Protein AF-A0A838NZH1-F1 (afdb_monomer)

pLDDT: mean 71.5, std 17.73, range [40.22, 96.69]

Mean predicted aligned error: 19.17 Å

Nearest PDB structures (foldseek):
  6xn7-assembly1_F  TM=3.071E-01  e=6.655E+00  Lactococcus lactis subsp. lactis
  6o7e-assembly1_C  TM=2.603E-01  e=5.677E+00  Thermococcus onnurineus NA1

Foldseek 3Di:
DDDPPPDPDPCPPPVNVVVVVVVVVVVVVVVVVVVVVVCPPVVVPPDDDDDDDDDDDDDDDDDDDDDDDDDDDDDDDDDDDDDDPPPPPVFDDFFFKFKWFWQAKDKLQPDDFFDKGKIWTQDWTQAPPRDIRDTGWIWIKTFHDQDPPEDTFIDTQWTHDPNDTFGADAKGKDWDWDWDFDQHPVGTHTYIMRHGRTIIMIGRRGGGDPDPD

Secondary structure (DSSP, 8-state):
---------GGGSHHHHHHHHHHHHHHHHHHHHHHHHTTTTGGGS---PPPPPPP-PPPP---------------------------------TT-EEEEEESS-EETTT--TT-EEEEEE-S-EE-SSS-EE-TT-EEEEEEEEEETTTEEEEEEEEEEETTEEEE--SEEEEE--EEEEEEETTEEEEEEEEPTT-EEEEEESS-------

Solvent-accessible surface area (backbone atoms only — not comparable to full-atom values): 13341 Å² total; per-residue (Å²): 138,86,80,84,79,75,73,83,62,77,69,73,42,76,73,48,50,56,56,55,49,53,55,51,55,53,51,55,52,51,49,56,59,51,51,66,72,69,52,73,74,64,81,80,71,85,84,75,89,81,80,81,88,80,89,80,81,89,82,81,87,82,78,86,81,86,84,89,80,92,82,91,83,88,84,90,81,84,87,84,92,78,83,76,78,81,76,76,69,88,76,80,56,58,67,50,69,43,44,28,24,28,69,48,69,47,34,52,67,81,55,54,70,66,46,72,48,52,25,27,26,69,51,65,36,83,49,81,89,86,41,67,47,52,58,68,33,39,30,39,32,27,31,65,39,78,47,82,87,53,42,68,38,43,29,50,50,30,38,38,54,97,92,41,79,35,65,40,62,56,41,52,40,48,64,50,69,46,80,42,82,37,72,39,100,89,44,88,35,65,28,24,27,30,46,57,63,28,50,29,44,30,36,27,68,37,60,74,64,83,69,89,125

Sequence (213 aa):
MANDQSSPRWWQTAPGLLTAGAAFVAAVSGLIGGLNQIGAFDRLKDDTPMPPPAASAPVQKVETGRLSAKDTAAPEITTPVAAAPKSSVTRRSSGTVIELASGARVCSTMSQPGDRFNATVVVPVAGSNNLQLPVGSAAVLAVTRLEAPTFIGVRVDSIVYGGRSFPVAGANARPQREFVAGASQSGVGVGACIPAGGRITVTLTAPVSIGRS

Structure (mmCIF, N/CA/C/O backbone):
data_AF-A0A838NZH1-F1
#
_entry.id   AF-A0A838NZH1-F1
#
loop_
_atom_site.group_PDB
_atom_site.id
_atom_site.type_symbol
_atom_site.label_atom_id
_atom_site.label_alt_id
_atom_site.label_comp_id
_atom_site.label_asym_id
_atom_site.label_entity_id
_atom_site.label_seq_id
_atom_site.pdbx_PDB_ins_code
_atom_site.Cartn_x
_atom_site.Cartn_y
_atom_site.Cartn_z
_atom_site.occupancy
_atom_site.B_iso_or_equiv
_atom_site.auth_seq_id
_atom_site.auth_comp_id
_atom_site.auth_asym_id
_atom_site.auth_atom_id
_atom_site.pdbx_PDB_model_num
ATOM 1 N N . MET A 1 1 ? 50.887 49.921 -29.195 1.00 42.25 1 MET A N 1
ATOM 2 C CA . MET A 1 1 ? 49.562 49.487 -28.709 1.00 42.25 1 MET A CA 1
ATOM 3 C C . MET A 1 1 ? 49.222 48.205 -29.453 1.00 42.25 1 MET A C 1
ATOM 5 O O . MET A 1 1 ? 48.874 48.277 -30.622 1.00 42.25 1 MET A O 1
ATOM 9 N N . ALA A 1 2 ? 49.481 47.050 -28.838 1.00 44.47 2 ALA A N 1
ATOM 10 C CA . ALA A 1 2 ? 49.197 45.741 -29.419 1.00 44.47 2 ALA A CA 1
ATOM 11 C C . ALA A 1 2 ? 47.809 45.296 -28.945 1.00 44.47 2 ALA A C 1
ATOM 13 O O . ALA A 1 2 ? 47.580 45.201 -27.743 1.00 44.47 2 ALA A O 1
ATOM 14 N N . ASN A 1 3 ? 46.888 45.092 -29.886 1.00 50.59 3 ASN A N 1
ATOM 15 C CA . ASN A 1 3 ? 45.599 44.460 -29.630 1.00 50.59 3 ASN A CA 1
ATOM 16 C C . ASN A 1 3 ? 45.745 42.969 -29.940 1.00 50.59 3 ASN A C 1
ATOM 18 O O . ASN A 1 3 ? 45.736 42.573 -31.104 1.00 50.59 3 ASN A O 1
ATOM 22 N N . ASP A 1 4 ? 45.872 42.158 -28.893 1.00 53.31 4 ASP A N 1
ATOM 23 C CA . ASP A 1 4 ? 45.672 40.713 -28.959 1.00 53.31 4 ASP A CA 1
ATOM 24 C C . ASP A 1 4 ? 44.190 40.426 -29.243 1.00 53.31 4 ASP A C 1
ATOM 26 O O . ASP A 1 4 ? 43.339 40.432 -28.351 1.00 53.31 4 ASP A O 1
ATOM 30 N N . GLN A 1 5 ? 43.858 40.174 -30.511 1.00 53.41 5 GLN A N 1
ATOM 31 C CA . GLN A 1 5 ? 42.592 39.543 -30.880 1.00 53.41 5 GLN A CA 1
ATOM 32 C C . GLN A 1 5 ? 42.652 38.054 -30.515 1.00 53.41 5 GLN A C 1
ATOM 34 O O . GLN A 1 5 ? 43.013 37.197 -31.320 1.00 53.41 5 GLN A O 1
ATOM 39 N N . SER A 1 6 ? 42.264 37.743 -29.278 1.00 58.59 6 SER A N 1
ATOM 40 C CA . SER A 1 6 ? 41.899 36.390 -28.851 1.00 58.59 6 SER A CA 1
ATOM 41 C C . SER A 1 6 ? 40.823 35.835 -29.793 1.00 58.59 6 SER A C 1
ATOM 43 O O . SER A 1 6 ? 39.664 36.249 -29.732 1.00 58.59 6 SER A O 1
ATOM 45 N N . SER A 1 7 ? 41.198 34.889 -30.657 1.00 57.66 7 SER A N 1
ATOM 46 C CA . SER A 1 7 ? 40.266 34.201 -31.555 1.00 57.66 7 SER A CA 1
ATOM 47 C C . SER A 1 7 ? 39.157 33.524 -30.735 1.00 57.66 7 SER A C 1
ATOM 49 O O . SER A 1 7 ? 39.477 32.763 -29.814 1.00 57.66 7 SER A O 1
ATOM 51 N N . PRO A 1 8 ? 37.866 33.776 -31.026 1.00 57.75 8 PRO A N 1
ATOM 52 C CA . PRO A 1 8 ? 36.765 33.179 -30.283 1.00 57.75 8 PRO A CA 1
ATOM 53 C C . PRO A 1 8 ? 36.850 31.657 -30.402 1.00 57.75 8 PRO A C 1
ATOM 55 O O . PRO A 1 8 ? 36.748 31.080 -31.487 1.00 57.75 8 PRO A O 1
ATOM 58 N N . ARG A 1 9 ? 37.101 31.000 -29.266 1.00 69.00 9 ARG A N 1
ATOM 59 C CA . ARG A 1 9 ? 37.196 29.545 -29.174 1.00 69.00 9 ARG A CA 1
ATOM 60 C C . ARG A 1 9 ? 35.841 28.969 -29.572 1.00 69.00 9 ARG A C 1
ATOM 62 O O . ARG A 1 9 ? 34.860 29.163 -28.865 1.00 69.00 9 ARG A O 1
ATOM 69 N N . TRP A 1 10 ? 35.792 28.254 -30.692 1.00 60.81 10 TRP A N 1
ATOM 70 C CA . TRP A 1 10 ? 34.579 27.667 -31.278 1.00 60.81 10 TRP A CA 1
ATOM 71 C C . TRP A 1 10 ? 33.742 26.815 -30.300 1.00 60.81 10 TRP A C 1
ATOM 73 O O . TRP A 1 10 ? 32.531 26.672 -30.469 1.00 60.81 10 TRP A O 1
ATOM 83 N N . TRP A 1 11 ? 34.368 26.339 -29.222 1.00 58.91 11 TRP A N 1
ATOM 84 C CA . TRP A 1 11 ? 33.755 25.665 -28.075 1.00 58.91 11 TRP A CA 1
ATOM 85 C C . TRP A 1 11 ? 32.810 26.539 -27.218 1.00 58.91 11 TRP A C 1
ATOM 87 O O . TRP A 1 11 ? 32.118 26.004 -26.359 1.00 58.91 11 TRP A O 1
ATOM 97 N N . GLN A 1 12 ? 32.768 27.864 -27.411 1.00 58.50 12 GLN A N 1
ATOM 98 C CA . GLN A 1 12 ? 31.901 28.794 -26.660 1.00 58.50 12 GLN A CA 1
ATOM 99 C C . GLN A 1 12 ? 30.529 29.038 -27.306 1.00 58.50 12 GLN A C 1
ATOM 101 O O . GLN A 1 12 ? 29.733 29.822 -26.793 1.00 58.50 12 GLN A O 1
ATOM 106 N N . THR A 1 13 ? 30.215 28.372 -28.416 1.00 61.88 13 THR A N 1
ATOM 107 C CA . THR A 1 13 ? 28.862 28.425 -28.977 1.00 61.88 13 THR A CA 1
ATOM 108 C C . THR A 1 13 ? 27.937 27.497 -28.180 1.00 61.88 13 THR A C 1
ATOM 110 O O . THR A 1 13 ? 28.261 26.337 -27.930 1.00 61.88 13 THR A O 1
ATOM 113 N N . ALA A 1 14 ? 26.776 28.013 -27.757 1.00 55.16 14 ALA A N 1
ATOM 114 C CA . ALA A 1 14 ? 25.809 27.324 -26.890 1.00 55.16 14 ALA A CA 1
ATOM 115 C C . ALA A 1 14 ? 25.452 25.864 -27.285 1.00 55.16 14 ALA A C 1
ATOM 117 O O . ALA A 1 14 ? 25.263 25.048 -26.381 1.00 55.16 14 ALA A O 1
ATOM 118 N N . PRO A 1 15 ? 25.418 25.468 -28.576 1.00 57.91 15 PRO A N 1
ATOM 119 C CA . PRO A 1 15 ? 25.194 24.069 -28.959 1.00 57.91 15 PRO A CA 1
ATOM 120 C C . PRO A 1 15 ? 26.356 23.122 -28.599 1.00 57.91 15 PRO A C 1
ATOM 122 O O . PRO A 1 15 ? 26.138 21.942 -28.315 1.00 57.91 15 PRO A O 1
ATOM 125 N N . GLY A 1 16 ? 27.596 23.626 -28.587 1.00 54.03 16 GLY A N 1
ATOM 126 C CA . GLY A 1 16 ? 28.799 22.835 -28.305 1.00 54.03 16 GLY A CA 1
ATOM 127 C C . GLY A 1 16 ? 28.898 22.401 -26.841 1.00 54.03 16 GLY A C 1
ATOM 128 O O . GLY A 1 16 ? 29.217 21.246 -26.558 1.00 54.03 16 GLY A O 1
ATOM 129 N N . LEU A 1 17 ? 28.533 23.292 -25.911 1.00 57.34 17 LEU A N 1
ATOM 130 C CA . LEU A 1 17 ? 28.504 23.005 -24.470 1.00 57.34 17 LEU A CA 1
ATOM 131 C C . LEU A 1 17 ? 27.467 21.932 -24.102 1.00 57.34 17 LEU A C 1
ATOM 133 O O . LEU A 1 17 ? 27.733 21.098 -23.237 1.00 57.34 17 LEU A O 1
ATOM 137 N N . LEU A 1 18 ? 26.319 21.902 -24.785 1.00 64.00 18 LEU A N 1
ATOM 138 C CA . LEU A 1 18 ? 25.275 20.902 -24.531 1.00 64.00 18 LEU A CA 1
ATOM 139 C C . LEU A 1 18 ? 25.697 19.493 -24.963 1.00 64.00 18 LEU A C 1
ATOM 141 O O . LEU A 1 18 ? 25.481 18.528 -24.230 1.00 64.00 18 LEU A O 1
ATOM 145 N N . THR A 1 19 ? 26.352 19.372 -26.119 1.00 69.19 19 THR A N 1
ATOM 146 C CA . THR A 1 19 ? 26.795 18.066 -26.634 1.00 69.19 19 THR A CA 1
ATOM 147 C C . THR A 1 19 ? 27.970 17.514 -25.821 1.00 69.19 19 THR A C 1
ATOM 149 O O . THR A 1 19 ? 27.977 16.336 -25.462 1.00 69.19 19 THR A O 1
ATOM 152 N N . ALA A 1 20 ? 28.931 18.372 -25.453 1.00 61.03 20 ALA A N 1
ATOM 153 C CA . ALA A 1 20 ? 30.050 17.985 -24.593 1.00 61.03 20 ALA A CA 1
ATOM 154 C C . ALA A 1 20 ? 29.584 17.564 -23.184 1.00 61.03 20 ALA A C 1
ATOM 156 O O . ALA A 1 20 ? 30.100 16.594 -22.627 1.00 61.03 20 ALA A O 1
ATOM 157 N N . GLY A 1 21 ? 28.565 18.237 -22.633 1.00 69.69 21 GLY A N 1
ATOM 158 C CA . GLY A 1 21 ? 27.970 17.878 -21.343 1.00 69.69 21 GLY A CA 1
ATOM 159 C C . GLY A 1 21 ? 27.309 16.496 -21.347 1.00 69.69 21 GLY A C 1
ATOM 160 O O . GLY A 1 21 ? 27.536 15.703 -20.434 1.00 69.69 21 GLY A O 1
ATOM 161 N N . ALA A 1 22 ? 26.547 16.166 -22.395 1.00 68.50 22 ALA A N 1
ATOM 162 C CA . ALA A 1 22 ? 25.888 14.863 -22.512 1.00 68.50 22 ALA A CA 1
ATOM 163 C C . ALA A 1 22 ? 26.895 13.701 -22.618 1.00 68.50 22 ALA A C 1
ATOM 165 O O . ALA A 1 22 ? 26.723 12.671 -21.963 1.00 68.50 22 ALA A O 1
ATOM 166 N N . ALA A 1 23 ? 27.979 13.886 -23.381 1.00 71.31 23 ALA A N 1
ATOM 167 C CA . ALA A 1 23 ? 29.046 12.892 -23.500 1.00 71.31 23 ALA A CA 1
ATOM 168 C C . ALA A 1 23 ? 29.765 12.640 -22.161 1.00 71.31 23 ALA A C 1
ATOM 170 O O . ALA A 1 23 ? 30.063 11.493 -21.828 1.00 71.31 23 ALA A O 1
ATOM 171 N N . PHE A 1 24 ? 29.987 13.686 -21.357 1.00 80.56 24 PHE A N 1
ATOM 172 C CA . PHE A 1 24 ? 30.614 13.550 -20.040 1.00 80.56 24 PHE A CA 1
ATOM 173 C C . PHE A 1 24 ? 29.730 12.773 -19.049 1.00 80.56 24 PHE A C 1
ATOM 175 O O . PHE A 1 24 ? 30.211 11.857 -18.383 1.00 80.56 24 PHE A O 1
ATOM 182 N N . VAL A 1 25 ? 28.425 13.067 -18.991 1.00 73.31 25 VAL A N 1
ATOM 183 C CA . VAL A 1 25 ? 27.485 12.362 -18.094 1.00 73.31 25 VAL A CA 1
ATOM 184 C C . VAL A 1 25 ? 27.358 10.879 -18.463 1.00 73.31 25 VAL A C 1
ATOM 186 O O . VAL A 1 25 ? 27.340 10.019 -17.576 1.00 73.31 25 VAL A O 1
ATOM 189 N N . ALA A 1 26 ? 27.326 10.559 -19.760 1.00 74.56 26 ALA A N 1
ATOM 190 C CA . ALA A 1 26 ? 27.308 9.178 -20.235 1.00 74.56 26 ALA A CA 1
ATOM 191 C C . ALA A 1 26 ? 28.598 8.424 -19.862 1.00 74.56 26 ALA A C 1
ATOM 193 O O . ALA A 1 26 ? 28.527 7.288 -19.392 1.00 74.56 26 ALA A O 1
ATOM 194 N N . ALA A 1 27 ? 29.764 9.067 -19.993 1.00 79.06 27 ALA A N 1
ATOM 195 C CA . ALA A 1 27 ? 31.049 8.473 -19.628 1.00 79.06 27 ALA A CA 1
ATOM 196 C C . ALA A 1 27 ? 31.159 8.181 -18.119 1.00 79.06 27 ALA A C 1
ATOM 198 O O . ALA A 1 27 ? 31.574 7.087 -17.738 1.00 79.06 27 ALA A O 1
ATOM 199 N N . VAL A 1 28 ? 30.726 9.109 -17.254 1.00 80.44 28 VAL A N 1
ATOM 200 C CA . VAL A 1 28 ? 30.727 8.903 -15.791 1.00 80.44 28 VAL A CA 1
ATOM 201 C C . VAL A 1 28 ? 29.761 7.784 -15.390 1.00 80.44 28 VAL A C 1
ATOM 203 O O . VAL A 1 28 ? 30.099 6.940 -14.560 1.00 80.44 28 VAL A O 1
ATOM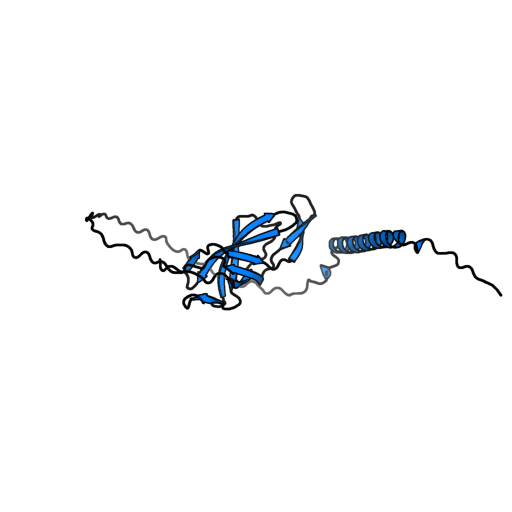 206 N N . SER A 1 29 ? 28.587 7.719 -16.022 1.00 80.38 29 SER A N 1
ATOM 207 C CA . SER A 1 29 ? 27.602 6.663 -15.751 1.00 80.38 29 SER A CA 1
ATOM 208 C C . SER A 1 29 ? 28.104 5.281 -16.190 1.00 80.38 29 SER A C 1
ATOM 210 O O . SER A 1 29 ? 27.949 4.305 -15.454 1.00 80.38 29 SER A O 1
ATOM 212 N N . GLY A 1 30 ? 28.765 5.199 -17.351 1.00 77.00 30 GLY A N 1
ATOM 213 C CA . GLY A 1 30 ? 29.401 3.971 -17.835 1.00 77.00 30 GLY A CA 1
ATOM 214 C C . GLY A 1 30 ? 30.539 3.491 -16.928 1.00 77.00 30 GLY A C 1
ATOM 215 O O . GLY A 1 30 ? 30.642 2.296 -16.658 1.00 77.00 30 GLY A O 1
ATOM 216 N N . LEU A 1 31 ? 31.342 4.414 -16.389 1.00 81.31 31 LEU A N 1
ATOM 217 C CA . LEU A 1 31 ? 32.426 4.095 -15.456 1.00 81.31 31 LEU A CA 1
ATOM 218 C C . LEU A 1 31 ? 31.897 3.497 -14.140 1.00 81.31 31 LEU A C 1
ATOM 220 O O . LEU A 1 31 ? 32.419 2.482 -13.679 1.00 81.31 31 LEU A O 1
ATOM 224 N N . ILE A 1 32 ? 30.841 4.080 -13.557 1.00 74.62 32 ILE A N 1
ATOM 225 C CA . ILE A 1 32 ? 30.215 3.570 -12.322 1.00 74.62 32 ILE A CA 1
ATOM 226 C C . ILE A 1 32 ? 29.615 2.174 -12.555 1.00 74.62 32 ILE A C 1
ATOM 228 O O . ILE A 1 32 ? 29.803 1.276 -11.734 1.00 74.62 32 ILE A O 1
ATOM 232 N N . GLY A 1 33 ? 28.944 1.966 -13.694 1.00 70.94 33 GLY A N 1
ATOM 233 C CA . GLY A 1 33 ? 28.422 0.651 -14.079 1.00 70.94 33 GLY A CA 1
ATOM 234 C C . GLY A 1 33 ? 29.524 -0.399 -14.267 1.00 70.94 33 GLY A C 1
ATOM 235 O O . GLY A 1 33 ? 29.373 -1.532 -13.809 1.00 70.94 33 GLY A O 1
ATOM 236 N N . GLY A 1 34 ? 30.652 -0.015 -14.876 1.00 70.25 34 GLY A N 1
ATOM 237 C CA . GLY A 1 34 ? 31.814 -0.887 -15.066 1.00 70.25 34 GLY A CA 1
ATOM 238 C C . GLY A 1 34 ? 32.502 -1.277 -13.754 1.00 70.25 34 GLY A C 1
ATOM 239 O O . GLY A 1 34 ? 32.795 -2.450 -13.541 1.00 70.25 34 GLY A O 1
ATOM 240 N N . LEU A 1 35 ? 32.694 -0.328 -12.831 1.00 69.75 35 LEU A N 1
ATOM 241 C CA . LEU A 1 35 ? 33.315 -0.579 -11.520 1.00 69.75 35 LEU A CA 1
ATOM 242 C C . LEU A 1 35 ? 32.519 -1.565 -10.650 1.00 69.75 35 LEU A C 1
ATOM 244 O O . LEU A 1 35 ? 33.119 -2.316 -9.882 1.00 69.75 35 LEU A O 1
ATOM 248 N N . ASN A 1 36 ? 31.193 -1.617 -10.799 1.00 66.19 36 ASN A N 1
ATOM 249 C CA . ASN A 1 36 ? 30.353 -2.570 -10.074 1.00 66.19 36 ASN A CA 1
ATOM 250 C C . ASN A 1 36 ? 30.525 -4.023 -10.569 1.00 66.19 36 ASN A C 1
ATOM 252 O O . ASN A 1 36 ? 30.376 -4.955 -9.788 1.00 66.19 36 ASN A O 1
ATOM 256 N N . GLN A 1 37 ? 30.877 -4.238 -11.844 1.00 60.47 37 GLN A N 1
ATOM 257 C CA . GLN A 1 37 ? 31.113 -5.589 -12.385 1.00 60.47 37 GLN A CA 1
ATOM 258 C C . GLN A 1 37 ? 32.512 -6.137 -12.079 1.00 60.47 37 GLN A C 1
ATOM 260 O O . GLN A 1 37 ? 32.704 -7.349 -12.071 1.00 60.47 37 GLN A O 1
ATOM 265 N N . ILE A 1 38 ? 33.489 -5.269 -11.798 1.00 66.00 38 ILE A N 1
ATOM 266 C CA . ILE A 1 38 ? 34.881 -5.669 -11.522 1.00 66.00 38 ILE A CA 1
ATOM 267 C C . ILE A 1 38 ? 35.039 -6.219 -10.081 1.00 66.00 38 ILE A C 1
ATOM 269 O O . ILE A 1 38 ? 36.125 -6.632 -9.686 1.00 66.00 38 ILE A O 1
ATOM 273 N N . GLY A 1 39 ? 33.967 -6.269 -9.274 1.00 55.56 39 GLY A N 1
ATOM 274 C CA . GLY A 1 39 ? 33.996 -6.859 -7.925 1.00 55.56 39 GLY A CA 1
ATOM 275 C C . GLY A 1 39 ? 34.879 -6.095 -6.929 1.00 55.56 39 GLY A C 1
ATOM 276 O O . GLY A 1 39 ? 35.222 -6.610 -5.867 1.00 55.56 39 GLY A O 1
ATOM 277 N N . ALA A 1 40 ? 35.254 -4.851 -7.250 1.00 61.66 40 ALA A N 1
ATOM 278 C CA . ALA A 1 40 ? 36.153 -4.035 -6.433 1.00 61.66 40 ALA A CA 1
ATOM 279 C C . ALA A 1 40 ? 35.546 -3.626 -5.073 1.00 61.66 40 ALA A C 1
ATOM 281 O O . ALA A 1 40 ? 36.288 -3.249 -4.169 1.00 61.66 40 ALA A O 1
ATOM 282 N N . PHE A 1 41 ? 34.222 -3.730 -4.907 1.00 59.59 41 PHE A N 1
ATOM 283 C CA . PHE A 1 41 ? 33.516 -3.363 -3.674 1.00 59.59 41 PHE A CA 1
ATOM 284 C C . PHE A 1 41 ? 33.186 -4.546 -2.746 1.00 59.59 41 PHE A C 1
ATOM 286 O O . PHE A 1 41 ? 32.847 -4.306 -1.588 1.00 59.59 41 PHE A O 1
ATOM 293 N N . ASP A 1 42 ? 33.337 -5.801 -3.190 1.00 53.53 42 ASP A N 1
ATOM 294 C CA . ASP A 1 42 ? 33.096 -6.979 -2.334 1.00 53.53 42 ASP A CA 1
ATOM 295 C C . ASP A 1 42 ? 34.267 -7.276 -1.382 1.00 53.53 42 ASP A C 1
ATOM 297 O O . ASP A 1 42 ? 34.084 -7.889 -0.335 1.00 53.53 42 ASP A O 1
ATOM 301 N N . ARG A 1 43 ? 35.475 -6.764 -1.658 1.00 53.84 43 ARG A N 1
ATOM 302 C CA . ARG A 1 43 ? 36.665 -7.019 -0.819 1.00 53.84 43 ARG A CA 1
ATOM 303 C C . ARG A 1 43 ? 36.722 -6.268 0.516 1.00 53.84 43 ARG A C 1
ATOM 305 O O . ARG A 1 43 ? 37.708 -6.399 1.230 1.00 53.84 43 ARG A O 1
ATOM 312 N N . LEU A 1 44 ? 35.702 -5.488 0.864 1.00 57.78 44 LEU A N 1
ATOM 313 C CA . LEU A 1 44 ? 35.661 -4.716 2.114 1.00 57.78 44 LEU A CA 1
ATOM 314 C C . LEU A 1 44 ? 34.635 -5.246 3.127 1.00 57.78 44 LEU A C 1
ATOM 316 O O . LEU A 1 44 ? 34.423 -4.599 4.151 1.00 57.78 44 LEU A O 1
ATOM 320 N N . LYS A 1 45 ? 33.973 -6.380 2.850 1.00 56.97 45 LYS A N 1
ATOM 321 C CA . LYS A 1 45 ? 32.828 -6.843 3.651 1.00 56.97 45 LYS A CA 1
ATOM 322 C C . LYS A 1 45 ? 32.983 -8.193 4.347 1.00 56.97 45 LYS A C 1
ATOM 324 O O . LYS A 1 45 ? 32.070 -8.571 5.075 1.00 56.97 45 LYS A O 1
ATOM 329 N N . ASP A 1 46 ? 34.127 -8.855 4.208 1.00 57.78 46 ASP A N 1
ATOM 330 C CA . ASP A 1 46 ? 34.408 -10.113 4.902 1.00 57.78 46 ASP A CA 1
ATOM 331 C C . ASP A 1 46 ? 35.397 -9.904 6.049 1.00 57.78 46 ASP A C 1
ATOM 333 O O . ASP A 1 46 ? 36.602 -10.022 5.879 1.00 57.78 46 ASP A O 1
ATOM 337 N N . ASP A 1 47 ? 34.848 -9.585 7.220 1.00 55.50 47 ASP A N 1
ATOM 338 C CA . ASP A 1 47 ? 35.385 -10.001 8.519 1.00 55.50 47 ASP A CA 1
ATOM 339 C C . ASP A 1 47 ? 34.253 -9.878 9.548 1.00 55.50 47 ASP A C 1
ATOM 341 O O . ASP A 1 47 ? 34.075 -8.874 10.240 1.00 55.50 47 ASP A O 1
ATOM 345 N N . THR A 1 48 ? 33.401 -10.900 9.630 1.00 60.72 48 THR A N 1
ATOM 346 C CA . THR A 1 48 ? 32.556 -11.100 10.813 1.00 60.72 48 THR A CA 1
ATOM 347 C C . THR A 1 48 ? 32.621 -12.573 11.219 1.00 60.72 48 THR A C 1
ATOM 349 O O . THR A 1 48 ? 32.232 -13.432 10.427 1.00 60.72 48 THR A O 1
ATOM 352 N N . PRO A 1 49 ? 33.127 -12.899 12.425 1.00 59.03 49 PRO A N 1
ATOM 353 C CA . PRO A 1 49 ? 33.251 -14.275 12.893 1.00 59.03 49 PRO A CA 1
ATOM 354 C C . PRO A 1 49 ? 31.880 -14.938 13.045 1.00 59.03 49 PRO A C 1
ATOM 356 O O . PRO A 1 49 ? 30.981 -14.407 13.696 1.00 59.03 49 PRO A O 1
ATOM 359 N N . MET A 1 50 ? 31.736 -16.125 12.465 1.00 65.81 50 MET A N 1
ATOM 360 C CA . MET A 1 50 ? 30.542 -16.958 12.578 1.00 65.81 50 MET A CA 1
ATOM 361 C C . MET A 1 50 ? 30.484 -17.627 13.969 1.00 65.81 50 MET A C 1
ATOM 363 O O . MET A 1 50 ? 31.472 -18.240 14.378 1.00 65.81 50 MET A O 1
ATOM 367 N N . PRO A 1 51 ? 29.362 -17.552 14.713 1.00 68.38 51 PRO A N 1
ATOM 368 C CA . PRO A 1 51 ? 29.177 -18.331 15.935 1.00 68.38 51 PRO A CA 1
ATOM 369 C C . PRO A 1 51 ? 28.824 -19.806 15.628 1.00 68.38 51 PRO A C 1
ATOM 371 O O . PRO A 1 51 ? 28.232 -20.094 14.584 1.00 68.38 51 PRO A O 1
ATOM 374 N N . PRO A 1 52 ? 29.173 -20.753 16.522 1.00 70.62 52 PRO A N 1
ATOM 375 C CA . PRO A 1 52 ? 28.989 -22.189 16.299 1.00 70.62 52 PRO A CA 1
ATOM 376 C C . PRO A 1 52 ? 27.510 -22.628 16.343 1.00 70.62 52 PRO A C 1
ATOM 378 O O . PRO A 1 52 ? 26.708 -22.029 17.065 1.00 70.62 52 PRO A O 1
ATOM 381 N N . PRO A 1 53 ? 27.134 -23.709 15.628 1.00 60.72 53 PRO A N 1
ATOM 382 C CA . PRO A 1 53 ? 25.777 -24.246 15.651 1.00 60.72 53 PRO A CA 1
ATOM 383 C C . PRO A 1 53 ? 25.477 -24.969 16.973 1.00 60.72 53 PRO A C 1
ATOM 385 O O . PRO A 1 53 ? 26.121 -25.959 17.323 1.00 60.72 53 PRO A O 1
ATOM 388 N N . ALA A 1 54 ? 24.458 -24.495 17.693 1.00 57.94 54 ALA A N 1
ATOM 389 C CA . ALA A 1 54 ? 23.880 -25.193 18.835 1.00 57.94 54 ALA A CA 1
ATOM 390 C C . ALA A 1 54 ? 22.939 -26.311 18.355 1.00 57.94 54 ALA A C 1
ATOM 392 O O . ALA A 1 54 ? 21.992 -26.075 17.603 1.00 57.94 54 ALA A O 1
ATOM 393 N N . ALA A 1 55 ? 23.212 -27.533 18.808 1.00 53.59 55 ALA A N 1
ATOM 394 C CA . ALA A 1 55 ? 22.386 -28.711 18.596 1.00 53.59 55 ALA A CA 1
ATOM 395 C C . ALA A 1 55 ? 20.976 -28.522 19.182 1.00 53.59 55 ALA A C 1
ATOM 397 O O . ALA A 1 55 ? 20.824 -28.072 20.316 1.00 53.59 55 ALA A O 1
ATOM 398 N N . SER A 1 56 ? 19.947 -28.915 18.431 1.00 51.91 56 SER A N 1
ATOM 399 C CA . SER A 1 56 ? 18.583 -29.072 18.943 1.00 51.91 56 SER A CA 1
ATOM 400 C C . SER A 1 56 ? 18.104 -30.505 18.720 1.00 51.91 56 SER A C 1
ATOM 402 O O . SER A 1 56 ? 18.221 -31.063 17.632 1.00 51.91 56 SER A O 1
ATOM 404 N N . ALA A 1 57 ? 17.621 -31.081 19.818 1.00 55.09 57 ALA A N 1
ATOM 405 C CA . ALA A 1 57 ? 17.111 -32.432 20.012 1.00 55.09 57 ALA A CA 1
ATOM 406 C C . ALA A 1 57 ? 15.796 -32.706 19.228 1.00 55.09 57 ALA A C 1
ATOM 408 O O . ALA A 1 57 ? 15.185 -31.767 18.712 1.00 55.09 57 ALA A O 1
ATOM 409 N N . PRO A 1 58 ? 15.336 -33.972 19.123 1.00 54.25 58 PRO A N 1
ATOM 410 C CA . PRO A 1 58 ? 14.236 -34.356 18.238 1.00 54.25 58 PRO A CA 1
ATOM 411 C C . PRO A 1 58 ? 12.856 -34.007 18.819 1.00 54.25 58 PRO A C 1
ATOM 413 O O . PRO A 1 58 ? 12.557 -34.304 19.975 1.00 54.25 58 PRO A O 1
ATOM 416 N N . VAL A 1 59 ? 11.989 -33.420 17.987 1.00 55.38 59 VAL A N 1
ATOM 417 C CA . VAL A 1 59 ? 10.581 -33.139 18.310 1.00 55.38 59 VAL A CA 1
ATOM 418 C C . VAL A 1 59 ? 9.725 -34.373 18.024 1.00 55.38 59 VAL A C 1
ATOM 420 O O . VAL A 1 59 ? 9.777 -34.958 16.942 1.00 55.38 59 VAL A O 1
ATOM 423 N N . GLN A 1 60 ? 8.943 -34.760 19.031 1.00 46.59 60 GLN A N 1
ATOM 424 C CA . GLN A 1 60 ? 8.027 -35.893 19.023 1.00 46.59 60 GLN A CA 1
ATOM 425 C C . GLN A 1 60 ? 6.838 -35.678 18.075 1.00 46.59 60 GLN A C 1
ATOM 427 O O . GLN A 1 60 ? 6.288 -34.587 17.935 1.00 46.59 60 GLN A O 1
ATOM 432 N N . LYS A 1 61 ? 6.440 -36.784 17.449 1.00 47.41 61 LYS A N 1
ATOM 433 C CA . LYS A 1 61 ? 5.307 -36.960 16.542 1.00 47.41 61 LYS A CA 1
ATOM 434 C C . LYS A 1 61 ? 3.997 -36.882 17.335 1.00 47.41 61 LYS A C 1
ATOM 436 O O . LYS A 1 61 ? 3.746 -37.746 18.167 1.00 47.41 61 LYS A O 1
ATOM 441 N N . VAL A 1 62 ? 3.172 -35.866 17.077 1.00 48.12 62 VAL A N 1
ATOM 442 C CA . VAL A 1 62 ? 1.827 -35.763 17.665 1.00 48.12 62 VAL A CA 1
ATOM 443 C C . VAL A 1 62 ? 0.837 -36.554 16.818 1.00 48.12 62 VAL A C 1
ATOM 445 O O . VAL A 1 62 ? 0.747 -36.406 15.598 1.00 48.12 62 VAL A O 1
ATOM 448 N N . GLU A 1 63 ? 0.140 -37.437 17.516 1.00 43.91 63 GLU A N 1
ATOM 449 C CA . GLU A 1 63 ? -0.799 -38.429 17.029 1.00 43.91 63 GLU A CA 1
ATOM 450 C C . GLU A 1 63 ? -2.107 -37.797 16.535 1.00 43.91 63 GLU A C 1
ATOM 452 O O . GLU A 1 63 ? -2.678 -36.896 17.146 1.00 43.91 63 GLU A O 1
ATOM 457 N N . THR A 1 64 ? -2.578 -38.294 15.393 1.00 43.00 64 THR A N 1
ATOM 458 C CA . THR A 1 64 ? -3.843 -37.923 14.758 1.00 43.00 64 THR A CA 1
ATOM 459 C C . THR A 1 64 ? -5.007 -38.569 15.513 1.00 43.00 64 THR A C 1
ATOM 461 O O . THR A 1 64 ? -5.307 -39.745 15.322 1.00 43.00 64 THR A O 1
ATOM 464 N N . GLY A 1 65 ? -5.680 -37.787 16.358 1.00 42.12 65 GLY A N 1
ATOM 465 C CA . GLY A 1 65 ? -6.930 -38.168 17.013 1.00 42.12 65 GLY A CA 1
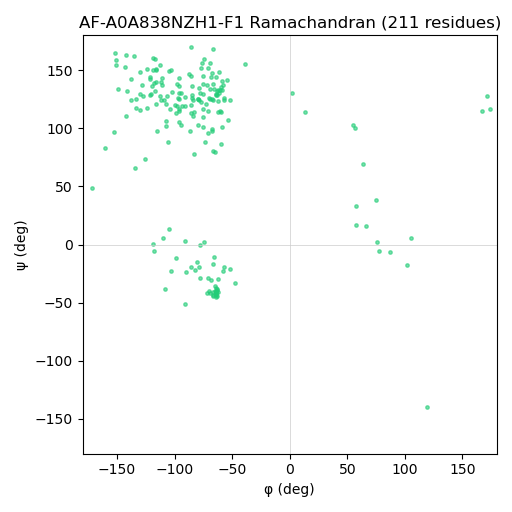ATOM 466 C C . GLY A 1 65 ? -8.132 -38.015 16.080 1.00 42.12 65 GLY A C 1
ATOM 467 O O . GLY A 1 65 ? -8.623 -36.913 15.852 1.00 42.12 65 GLY A O 1
ATOM 468 N N . ARG A 1 66 ? -8.612 -39.146 15.555 1.00 48.31 66 ARG A N 1
ATOM 469 C CA . ARG A 1 66 ? -9.932 -39.332 14.932 1.00 48.31 66 ARG A CA 1
ATOM 470 C C . ARG A 1 66 ? -11.012 -39.248 16.019 1.00 48.31 66 ARG A C 1
ATOM 472 O O . ARG A 1 66 ? -10.986 -40.065 16.933 1.00 48.31 66 ARG A O 1
ATOM 479 N N . LEU A 1 67 ? -12.011 -38.379 15.866 1.00 50.50 67 LEU A N 1
ATOM 480 C CA . LEU A 1 67 ? -13.322 -38.563 16.500 1.00 50.50 67 LEU A CA 1
ATOM 481 C C . LEU A 1 67 ? -14.446 -38.308 15.488 1.00 50.50 67 LEU A C 1
ATOM 483 O O . LEU A 1 67 ? -14.495 -37.286 14.812 1.00 50.50 67 LEU A O 1
ATOM 487 N N . SER A 1 68 ? -15.307 -39.319 15.380 1.00 50.94 68 SER A N 1
ATOM 488 C CA . SER A 1 68 ? -16.582 -39.376 14.662 1.00 50.94 68 SER A CA 1
ATOM 489 C C . SER A 1 68 ? -17.739 -39.084 15.620 1.00 50.94 68 SER A C 1
ATOM 491 O O . SER A 1 68 ? -17.700 -39.580 16.740 1.00 50.94 68 SER A O 1
ATOM 493 N N . ALA A 1 69 ? -18.768 -38.379 15.134 1.00 50.16 69 ALA A N 1
ATOM 494 C CA . ALA A 1 69 ? -20.216 -38.491 15.437 1.00 50.16 69 ALA A CA 1
ATOM 495 C C . ALA A 1 69 ? -20.894 -37.312 14.695 1.00 50.16 69 ALA A C 1
ATOM 497 O O . ALA A 1 69 ? -20.432 -36.186 14.838 1.00 50.16 69 ALA A O 1
ATOM 498 N N . LYS A 1 70 ? -21.789 -37.443 13.703 1.00 44.91 70 LYS A N 1
ATOM 499 C CA . LYS A 1 70 ? -23.129 -38.064 13.607 1.00 44.91 70 LYS A CA 1
ATOM 500 C C . LYS A 1 70 ? -24.133 -37.548 14.650 1.00 44.91 70 LYS A C 1
ATOM 502 O O . LYS A 1 70 ? -24.048 -37.967 15.790 1.00 44.91 70 LYS A O 1
ATOM 507 N N . ASP A 1 71 ? -25.045 -36.669 14.209 1.00 4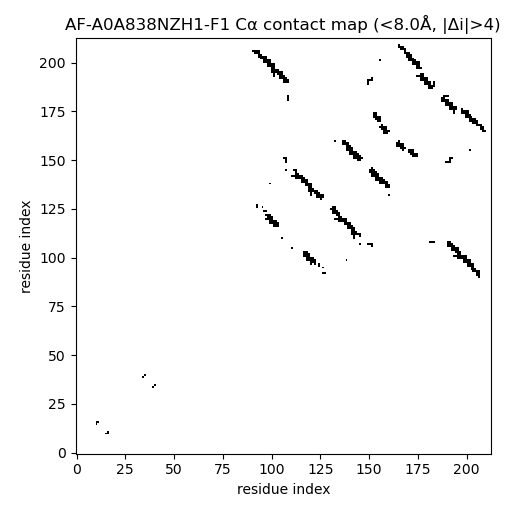0.38 71 ASP A N 1
ATOM 508 C CA . ASP A 1 71 ? -26.512 -36.633 14.454 1.00 40.38 71 ASP A CA 1
ATOM 509 C C . ASP A 1 71 ? -27.064 -35.259 14.004 1.00 40.38 71 ASP A C 1
ATOM 511 O O . ASP A 1 71 ? -26.508 -34.222 14.343 1.00 40.38 71 ASP A O 1
ATOM 515 N N . THR A 1 72 ? -27.929 -35.167 12.987 1.00 48.22 72 THR A N 1
ATOM 516 C CA . THR A 1 72 ? -29.400 -35.352 12.986 1.00 48.22 72 THR A CA 1
ATOM 517 C C . THR A 1 72 ? -30.146 -34.438 13.967 1.00 48.22 72 THR A C 1
ATOM 519 O O . THR A 1 72 ? -30.257 -34.774 15.138 1.00 48.22 72 THR A O 1
ATOM 522 N N . ALA A 1 73 ? -30.730 -33.340 13.464 1.00 43.56 73 ALA A N 1
ATOM 523 C CA . ALA A 1 73 ? -32.162 -33.004 13.594 1.00 43.56 73 ALA A CA 1
ATOM 524 C C . ALA A 1 73 ? -32.459 -31.576 13.091 1.00 43.56 73 ALA A C 1
ATOM 526 O O . ALA A 1 73 ? -31.846 -30.603 13.523 1.00 43.56 73 ALA A O 1
ATOM 527 N N . ALA A 1 74 ? -33.446 -31.472 12.200 1.00 49.44 74 ALA A N 1
ATOM 528 C CA . ALA A 1 74 ? -34.185 -30.247 11.912 1.00 49.44 74 ALA A CA 1
ATOM 529 C C . ALA A 1 74 ? -35.204 -29.970 13.033 1.00 49.44 74 ALA A C 1
ATOM 531 O O . ALA A 1 74 ? -35.676 -30.910 13.679 1.00 49.44 74 ALA A O 1
ATOM 532 N N . PRO A 1 75 ? -35.608 -28.704 13.213 1.00 50.81 75 PRO A N 1
ATOM 533 C CA . PRO A 1 75 ? -37.035 -28.427 13.097 1.00 50.81 75 PRO A CA 1
ATOM 534 C C . PRO A 1 75 ? -37.345 -27.138 12.323 1.00 50.81 75 PRO A C 1
ATOM 536 O O . PRO A 1 75 ? -36.678 -26.112 12.442 1.00 50.81 75 PRO A O 1
ATOM 539 N N . GLU A 1 76 ? -38.418 -27.228 11.549 1.00 50.22 76 GLU A N 1
ATOM 540 C CA . GLU A 1 76 ? -39.157 -26.139 10.922 1.00 50.22 76 GLU A CA 1
ATOM 541 C C . GLU A 1 76 ? -40.162 -25.572 11.938 1.00 50.22 76 GLU A C 1
ATOM 543 O O . GLU A 1 76 ? -40.976 -26.333 12.456 1.00 50.22 76 GLU A O 1
ATOM 548 N N . ILE A 1 77 ? -40.125 -24.259 12.217 1.00 45.53 77 ILE A N 1
ATOM 549 C CA . ILE A 1 77 ? -41.262 -23.507 12.780 1.00 45.53 77 ILE A CA 1
ATOM 550 C C . ILE A 1 77 ? -41.321 -22.097 12.157 1.00 45.53 77 ILE A C 1
ATOM 552 O O . ILE A 1 77 ? -40.471 -21.239 12.379 1.00 45.53 77 ILE A O 1
ATOM 556 N N . THR A 1 78 ? -42.362 -21.931 11.351 1.00 46.53 78 THR A N 1
ATOM 557 C CA . THR A 1 78 ? -43.241 -20.793 11.029 1.00 46.53 78 THR A CA 1
ATOM 558 C C . THR A 1 78 ? -43.003 -19.398 11.670 1.00 46.53 78 THR A C 1
ATOM 560 O O . THR A 1 78 ? -42.961 -19.232 12.884 1.00 46.53 78 THR A O 1
ATOM 563 N N . THR A 1 79 ? -42.987 -18.387 10.786 1.00 43.59 79 THR A N 1
ATOM 564 C CA . THR A 1 79 ? -43.123 -16.899 10.878 1.00 43.59 79 THR A CA 1
ATOM 565 C C . THR A 1 79 ? -44.161 -16.326 11.878 1.00 43.59 79 THR A C 1
ATOM 567 O O . THR A 1 79 ? -45.158 -17.012 12.101 1.00 43.59 79 THR A O 1
ATOM 570 N N . PRO A 1 80 ? -44.038 -15.065 12.409 1.00 47.84 80 PRO A N 1
ATOM 571 C CA . PRO A 1 80 ? -44.268 -13.822 11.626 1.00 47.84 80 PRO A CA 1
ATOM 572 C C . PRO A 1 80 ? -43.501 -12.517 12.010 1.00 47.84 80 PRO A C 1
ATOM 574 O O . PRO A 1 80 ? -43.114 -12.274 13.145 1.00 47.84 80 PRO A O 1
ATOM 577 N N . VAL A 1 81 ? -43.349 -11.663 10.985 1.00 54.75 81 VAL A N 1
ATOM 578 C CA . VAL A 1 81 ? -43.160 -10.191 10.917 1.00 54.75 81 VAL A CA 1
ATOM 579 C C . VAL A 1 81 ? -42.810 -9.417 12.205 1.00 54.75 81 VAL A C 1
ATOM 581 O O . VAL A 1 81 ? -43.668 -9.142 13.037 1.00 54.75 81 VAL A O 1
ATOM 584 N N . ALA A 1 82 ? -41.598 -8.851 12.232 1.00 44.38 82 ALA A N 1
ATOM 585 C CA . ALA A 1 82 ? -41.317 -7.564 12.870 1.00 44.38 82 ALA A CA 1
ATOM 586 C C . ALA A 1 82 ? -40.379 -6.757 11.959 1.00 44.38 82 ALA A C 1
ATOM 588 O O . ALA A 1 82 ? -39.337 -7.242 11.521 1.00 44.38 82 ALA A O 1
ATOM 589 N N . ALA A 1 83 ? -40.808 -5.546 11.608 1.00 44.75 83 ALA A N 1
ATOM 590 C CA . ALA A 1 83 ? -40.147 -4.654 10.670 1.00 44.75 83 ALA A CA 1
ATOM 591 C C . ALA A 1 83 ? -38.667 -4.444 11.022 1.00 44.75 83 ALA A C 1
ATOM 593 O O . ALA A 1 83 ? -38.334 -3.996 12.118 1.00 44.75 83 ALA A O 1
ATOM 594 N N . ALA A 1 84 ? -37.781 -4.724 10.064 1.00 45.25 84 ALA A N 1
ATOM 595 C CA . ALA A 1 84 ? -36.384 -4.341 10.168 1.00 45.25 84 ALA A CA 1
ATOM 596 C C . ALA A 1 84 ? -36.309 -2.817 10.368 1.00 45.25 84 ALA A C 1
ATOM 598 O O . ALA A 1 84 ? -36.826 -2.079 9.516 1.00 45.25 84 ALA A O 1
ATOM 599 N N . PRO A 1 85 ? -35.663 -2.301 11.432 1.00 40.69 85 PRO A N 1
ATOM 600 C CA . PRO A 1 85 ? -35.255 -0.916 11.410 1.00 40.69 85 PRO A CA 1
ATOM 601 C C . PRO A 1 85 ? -34.294 -0.793 10.231 1.00 40.69 85 PRO A C 1
ATOM 603 O O . PRO A 1 85 ? -33.219 -1.397 10.204 1.00 40.69 85 PRO A O 1
ATOM 606 N N . LYS A 1 86 ? -34.702 -0.025 9.219 1.00 43.00 86 LYS A N 1
ATOM 607 C CA . LYS A 1 86 ? -33.771 0.581 8.276 1.00 43.00 86 LYS A CA 1
ATOM 608 C C . LYS A 1 86 ? -32.868 1.459 9.131 1.00 43.00 86 LYS A C 1
ATOM 610 O O . LYS A 1 86 ? -33.171 2.626 9.352 1.00 43.00 86 LYS A O 1
ATOM 615 N N . SER A 1 87 ? -31.803 0.873 9.669 1.00 40.22 87 SER A N 1
ATOM 616 C CA . SER A 1 87 ? -30.723 1.596 10.318 1.00 40.22 87 SER A CA 1
ATOM 617 C C . SER A 1 87 ? -30.033 2.400 9.230 1.00 40.22 87 SER A C 1
ATOM 619 O O . SER A 1 87 ? -29.013 2.004 8.669 1.00 40.22 87 SER A O 1
ATOM 621 N N . SER A 1 88 ? -30.632 3.536 8.894 1.00 45.38 88 SER A N 1
ATOM 622 C CA . SER A 1 88 ? -29.977 4.648 8.240 1.00 45.38 88 SER A CA 1
ATOM 623 C C . SER A 1 88 ? -28.932 5.172 9.217 1.00 45.38 88 SER A C 1
ATOM 625 O O . SER A 1 88 ? -29.153 6.141 9.940 1.00 45.38 88 SER A O 1
ATOM 627 N N . VAL A 1 89 ? -27.792 4.484 9.286 1.00 48.97 89 VAL A N 1
ATOM 628 C CA . VAL A 1 89 ? -26.593 5.045 9.894 1.00 48.97 89 VAL A CA 1
ATOM 629 C C . VAL A 1 89 ? -26.123 6.111 8.921 1.00 48.97 89 VAL A C 1
ATOM 631 O O . VAL A 1 89 ? -25.480 5.810 7.916 1.00 48.97 89 VAL A O 1
ATOM 634 N N . THR A 1 90 ? -26.510 7.356 9.188 1.00 43.41 90 THR A N 1
ATOM 635 C CA . THR A 1 90 ? -26.011 8.532 8.482 1.00 43.41 90 THR A CA 1
ATOM 636 C C . THR A 1 90 ? -24.499 8.571 8.670 1.00 43.41 90 THR A C 1
ATOM 638 O O . THR A 1 90 ? -23.969 8.873 9.736 1.00 43.41 90 THR A O 1
ATOM 641 N N . ARG A 1 91 ? -23.811 8.131 7.620 1.00 52.84 91 ARG A N 1
ATOM 642 C CA . ARG A 1 91 ? -22.412 7.720 7.611 1.00 52.84 91 ARG A CA 1
ATOM 643 C C . ARG A 1 91 ? -21.610 8.780 6.891 1.00 52.84 91 ARG A C 1
ATOM 645 O O . ARG A 1 91 ? -21.626 8.837 5.663 1.00 52.84 91 ARG A O 1
ATOM 652 N N . ARG A 1 92 ? -20.904 9.629 7.632 1.00 42.38 92 ARG A N 1
ATOM 653 C CA . ARG A 1 92 ? -19.979 10.572 7.003 1.00 42.38 92 ARG A CA 1
ATOM 654 C C . ARG A 1 92 ? -18.836 10.967 7.928 1.00 42.38 92 ARG A C 1
ATOM 656 O O . ARG A 1 92 ? -18.941 11.892 8.716 1.00 42.38 92 ARG A O 1
ATOM 663 N N . SER A 1 93 ? -17.716 10.280 7.749 1.00 48.59 93 SER A N 1
ATOM 664 C CA . SER A 1 93 ? -16.386 10.870 7.907 1.00 48.59 93 SER A CA 1
ATOM 665 C C . SER A 1 93 ? -15.538 10.415 6.715 1.00 48.59 93 SER A C 1
ATOM 667 O O . SER A 1 93 ? -14.636 9.592 6.838 1.00 48.59 93 SER A O 1
ATOM 669 N N . SER A 1 94 ? -15.917 10.869 5.518 1.00 55.50 94 SER A N 1
ATOM 670 C CA . SER A 1 94 ? -15.034 10.831 4.349 1.00 55.50 94 SER A CA 1
ATOM 671 C C . SER A 1 94 ? -13.862 11.775 4.613 1.00 55.50 94 SER A C 1
ATOM 673 O O . SER A 1 94 ? -14.093 12.896 5.063 1.00 55.50 94 SER A O 1
ATOM 675 N N . GLY A 1 95 ? -12.632 11.344 4.340 1.00 68.31 95 GLY A N 1
ATOM 676 C CA . GLY A 1 95 ? -11.437 12.172 4.540 1.00 68.31 95 GLY A CA 1
ATOM 677 C C . GLY A 1 95 ? -10.584 11.811 5.756 1.00 68.31 95 GLY A C 1
ATOM 678 O O . GLY A 1 95 ? -9.597 12.492 6.010 1.00 68.31 95 GLY A O 1
ATOM 679 N N . THR A 1 96 ? -10.898 10.734 6.483 1.00 82.62 96 THR A N 1
ATOM 680 C CA . THR A 1 96 ? -9.953 10.183 7.463 1.00 82.62 96 THR A CA 1
ATOM 681 C C . THR A 1 96 ? -8.689 9.727 6.737 1.00 82.62 96 THR A C 1
ATOM 683 O O . THR A 1 96 ? -8.751 8.914 5.807 1.00 82.62 96 THR A O 1
ATOM 686 N N . VAL A 1 97 ? -7.553 10.272 7.168 1.00 87.44 97 VAL A N 1
ATOM 687 C CA . VAL A 1 97 ? -6.227 9.905 6.680 1.00 87.44 97 VAL A CA 1
ATOM 688 C C . VAL A 1 97 ? -5.618 8.901 7.651 1.00 87.44 97 VAL A C 1
ATOM 690 O O . VAL A 1 97 ? -5.554 9.158 8.851 1.00 87.44 97 VAL A O 1
ATOM 693 N N . ILE A 1 98 ? -5.194 7.752 7.133 1.00 90.94 98 ILE A N 1
ATOM 694 C CA . ILE A 1 98 ? -4.486 6.715 7.885 1.00 90.94 98 ILE A CA 1
ATOM 695 C C . ILE A 1 98 ? -3.068 6.637 7.343 1.00 90.94 98 ILE A C 1
ATOM 697 O O . ILE A 1 98 ? -2.876 6.480 6.137 1.00 90.94 98 ILE A O 1
ATOM 701 N N . GLU A 1 99 ? -2.081 6.710 8.229 1.00 93.44 99 GLU A N 1
ATOM 702 C CA . GLU A 1 99 ? -0.697 6.427 7.868 1.00 93.44 99 GLU A CA 1
ATOM 703 C C . GLU A 1 99 ? -0.332 4.990 8.215 1.00 93.44 99 GLU A C 1
ATOM 705 O O . GLU A 1 99 ? -0.462 4.541 9.359 1.00 93.44 99 GLU A O 1
ATOM 710 N N . LEU A 1 100 ? 0.146 4.275 7.203 1.00 95.12 100 LEU A N 1
ATOM 711 C CA . LEU A 1 100 ? 0.610 2.902 7.301 1.00 95.12 100 LEU A CA 1
ATOM 712 C C . LEU A 1 100 ? 2.109 2.842 6.982 1.00 95.12 100 LEU A C 1
ATOM 714 O O . LEU A 1 100 ? 2.609 3.619 6.170 1.00 95.12 100 LEU A O 1
ATOM 718 N N . ALA A 1 101 ? 2.823 1.894 7.577 1.00 96.12 101 ALA A N 1
ATOM 719 C CA . ALA A 1 101 ? 4.161 1.491 7.165 1.00 96.12 101 ALA A CA 1
ATOM 720 C C . ALA A 1 101 ? 4.100 0.136 6.467 1.00 96.12 101 ALA A C 1
ATOM 722 O O . ALA A 1 101 ? 3.551 -0.819 7.017 1.00 96.12 101 ALA A O 1
ATOM 723 N N . SER A 1 102 ? 4.674 0.040 5.269 1.00 96.69 102 SER A N 1
ATOM 724 C CA . SER A 1 102 ? 4.753 -1.225 4.536 1.00 96.69 102 SER A CA 1
ATOM 725 C C . SER A 1 102 ? 5.548 -2.266 5.327 1.00 96.69 102 SER A C 1
ATOM 727 O O . SER A 1 102 ? 6.645 -1.977 5.796 1.00 96.69 102 SER A O 1
ATOM 729 N N . GLY A 1 103 ? 5.040 -3.490 5.450 1.00 94.44 103 GLY A N 1
ATOM 730 C CA . GLY A 1 103 ? 5.759 -4.597 6.089 1.00 94.44 103 GLY A CA 1
ATOM 731 C C . GLY A 1 103 ? 6.785 -5.269 5.174 1.00 94.44 103 GLY A C 1
ATOM 732 O O . GLY A 1 103 ? 7.647 -5.999 5.651 1.00 94.44 103 GLY A O 1
ATOM 733 N N . ALA A 1 104 ? 6.708 -5.023 3.864 1.00 94.25 104 ALA A N 1
ATOM 734 C CA . ALA A 1 104 ? 7.583 -5.627 2.866 1.00 94.25 104 ALA A CA 1
ATOM 735 C C . ALA A 1 104 ? 7.955 -4.630 1.764 1.00 94.25 104 ALA A C 1
ATOM 737 O O . ALA A 1 104 ? 7.299 -3.600 1.578 1.00 94.25 104 ALA A O 1
ATOM 738 N N . ARG A 1 105 ? 9.011 -4.954 1.013 1.00 93.06 105 ARG A N 1
ATOM 739 C CA . ARG A 1 105 ? 9.359 -4.232 -0.209 1.00 93.06 105 ARG A CA 1
ATOM 740 C C . ARG A 1 105 ? 8.461 -4.716 -1.346 1.00 93.06 105 ARG A C 1
ATOM 742 O O . ARG A 1 105 ? 8.431 -5.910 -1.622 1.00 93.06 105 ARG A O 1
ATOM 749 N N . VAL A 1 106 ? 7.763 -3.797 -2.008 1.00 92.50 106 VAL A N 1
ATOM 750 C CA . VAL A 1 106 ? 6.847 -4.117 -3.116 1.00 92.50 106 VAL A CA 1
ATOM 751 C C . VAL A 1 106 ? 7.272 -3.328 -4.341 1.00 92.50 106 VAL A C 1
ATOM 753 O O . VAL A 1 106 ? 7.275 -2.100 -4.307 1.00 92.50 106 VAL A O 1
ATOM 756 N N . CYS A 1 107 ? 7.653 -4.014 -5.414 1.00 90.31 107 CYS A N 1
ATOM 757 C CA . CYS A 1 107 ? 8.188 -3.388 -6.619 1.00 90.31 107 CYS A CA 1
ATOM 758 C C . CYS A 1 107 ? 7.309 -3.706 -7.820 1.00 90.31 107 CYS A C 1
ATOM 760 O O . CYS A 1 107 ? 6.940 -4.852 -8.044 1.00 90.31 107 CYS A O 1
ATOM 762 N N . SER A 1 108 ? 7.043 -2.696 -8.642 1.00 87.50 108 SER A N 1
ATOM 763 C CA . SER A 1 108 ? 6.248 -2.842 -9.872 1.00 87.50 108 SER A CA 1
ATOM 764 C C . SER A 1 108 ? 6.793 -3.866 -10.874 1.00 87.50 108 SER A C 1
ATOM 766 O O . SER A 1 108 ? 6.034 -4.384 -11.682 1.00 87.50 108 SER A O 1
ATOM 768 N N . THR A 1 109 ? 8.086 -4.181 -10.815 1.00 83.56 109 THR A N 1
ATOM 769 C CA . THR A 1 109 ? 8.740 -5.193 -11.659 1.00 83.56 109 THR A CA 1
ATOM 770 C C . THR A 1 109 ? 8.636 -6.617 -11.110 1.00 83.56 109 THR A C 1
ATOM 772 O O . THR A 1 109 ? 8.833 -7.568 -11.859 1.00 83.56 109 THR A O 1
ATOM 775 N N . MET A 1 110 ? 8.354 -6.777 -9.812 1.00 85.69 110 MET A N 1
ATOM 776 C CA . MET A 1 110 ? 8.358 -8.071 -9.109 1.00 85.69 110 MET A CA 1
ATOM 777 C C . MET A 1 110 ? 6.992 -8.456 -8.538 1.00 85.69 110 MET A C 1
ATOM 779 O O . MET A 1 110 ? 6.848 -9.541 -7.983 1.00 85.69 110 MET A O 1
ATOM 783 N N . SER A 1 111 ? 6.011 -7.567 -8.635 1.00 89.62 111 SER A N 1
ATOM 784 C CA . SER A 1 111 ? 4.670 -7.761 -8.099 1.00 89.62 111 SER A CA 1
ATOM 785 C C . SER A 1 111 ? 3.645 -7.727 -9.221 1.00 89.62 111 SER A C 1
ATOM 787 O O . SER A 1 111 ? 3.830 -7.038 -10.224 1.00 89.62 111 SER A O 1
ATOM 789 N N . GLN A 1 112 ? 2.553 -8.454 -9.039 1.00 90.88 112 GLN A N 1
ATOM 790 C CA . GLN A 1 112 ? 1.435 -8.548 -9.969 1.00 90.88 112 GLN A CA 1
ATOM 791 C C . GLN A 1 112 ? 0.180 -7.898 -9.369 1.00 90.88 112 GLN A C 1
ATOM 793 O O . GLN A 1 112 ? 0.043 -7.810 -8.144 1.00 90.88 112 GLN A O 1
ATOM 798 N N . PRO A 1 113 ? -0.770 -7.414 -10.194 1.00 91.88 113 PRO A N 1
ATOM 799 C CA . PRO A 1 113 ? -2.048 -6.939 -9.681 1.00 91.88 113 PRO A CA 1
ATOM 800 C C . PRO A 1 113 ? -2.776 -8.088 -8.978 1.00 91.88 113 PRO A C 1
ATOM 802 O O . PRO A 1 113 ? -2.924 -9.169 -9.537 1.00 91.88 113 PRO A O 1
ATOM 805 N N . GLY A 1 114 ? -3.247 -7.845 -7.759 1.00 92.69 114 GLY A N 1
ATOM 806 C CA . GLY A 1 114 ? -3.827 -8.866 -6.889 1.00 92.69 114 GLY A CA 1
ATOM 807 C C . GLY A 1 114 ? -2.885 -9.356 -5.790 1.00 92.69 114 GLY A C 1
ATOM 808 O O . GLY A 1 114 ? -3.390 -9.867 -4.789 1.00 92.69 114 GLY A O 1
ATOM 809 N N . ASP A 1 115 ? -1.571 -9.126 -5.908 1.00 94.38 115 ASP A N 1
ATOM 810 C CA . ASP A 1 115 ? -0.618 -9.445 -4.843 1.00 94.38 115 ASP A CA 1
ATOM 811 C C . ASP A 1 115 ? -0.986 -8.716 -3.556 1.00 94.38 115 ASP A C 1
ATOM 813 O O . ASP A 1 115 ? -1.339 -7.530 -3.567 1.00 9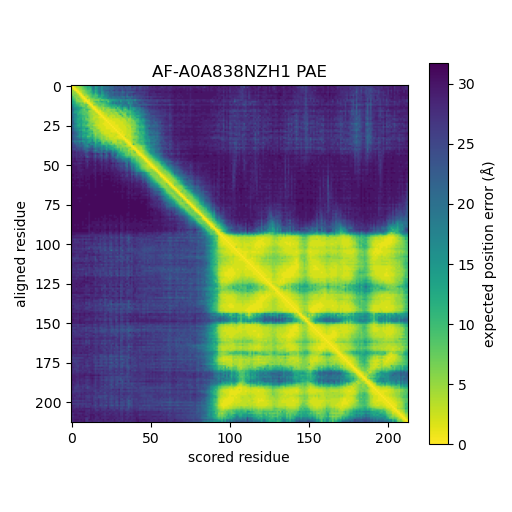4.38 115 ASP A O 1
ATOM 817 N N . ARG A 1 116 ? -0.892 -9.435 -2.435 1.00 95.25 116 ARG A N 1
ATOM 818 C CA . ARG A 1 116 ? -1.237 -8.928 -1.109 1.00 95.25 116 ARG A CA 1
ATOM 819 C C . ARG A 1 116 ? -0.002 -8.798 -0.241 1.00 95.25 116 ARG A C 1
ATOM 821 O O . ARG A 1 116 ? 0.850 -9.679 -0.225 1.00 95.25 116 ARG A O 1
ATOM 828 N N . PHE A 1 117 ? 0.059 -7.718 0.523 1.00 95.75 117 PHE A N 1
ATOM 829 C CA . PHE A 1 117 ? 1.123 -7.489 1.490 1.00 95.75 117 PHE A CA 1
ATOM 830 C C . PHE A 1 117 ? 0.573 -6.814 2.746 1.00 95.75 117 PHE A C 1
ATOM 832 O O . PHE A 1 117 ? -0.440 -6.110 2.709 1.00 95.75 117 PHE A O 1
ATOM 839 N N . ASN A 1 118 ? 1.249 -7.044 3.868 1.00 96.31 118 ASN A N 1
ATOM 840 C CA . ASN A 1 118 ? 0.874 -6.456 5.148 1.00 96.31 118 ASN A CA 1
ATOM 841 C C . ASN A 1 118 ? 1.516 -5.078 5.322 1.00 96.31 118 ASN A C 1
ATOM 843 O O . ASN A 1 118 ? 2.655 -4.852 4.915 1.00 96.31 118 ASN A O 1
ATOM 847 N N . ALA A 1 119 ? 0.802 -4.185 5.993 1.00 96.69 119 ALA A N 1
ATOM 848 C CA . ALA A 1 119 ? 1.308 -2.929 6.522 1.00 96.69 119 ALA A CA 1
ATOM 849 C C . ALA A 1 119 ? 0.793 -2.723 7.947 1.00 96.69 119 ALA A C 1
ATOM 851 O O . ALA A 1 119 ? -0.178 -3.355 8.362 1.00 96.69 119 ALA A O 1
ATOM 852 N N . THR A 1 120 ? 1.424 -1.830 8.697 1.00 96.62 120 THR A N 1
ATOM 853 C CA . THR A 1 120 ? 1.037 -1.526 10.077 1.00 96.62 120 THR A CA 1
ATOM 854 C C . THR A 1 120 ? 0.701 -0.056 10.240 1.00 96.62 120 THR A C 1
ATOM 856 O O . THR A 1 120 ? 1.333 0.811 9.645 1.00 96.62 120 THR A O 1
ATOM 859 N N . VAL A 1 121 ? -0.309 0.243 11.050 1.00 95.06 121 VAL A N 1
ATOM 860 C CA . VAL A 1 121 ? -0.671 1.617 11.409 1.00 95.06 121 VAL A CA 1
ATOM 861 C C . VAL A 1 121 ? 0.444 2.218 12.257 1.00 95.06 121 VAL A C 1
ATOM 863 O O . VAL A 1 121 ? 0.809 1.643 13.282 1.00 95.06 121 VAL A O 1
ATOM 866 N N . VAL A 1 122 ? 0.976 3.367 11.838 1.00 95.38 122 VAL A N 1
ATOM 867 C CA . VAL A 1 122 ? 2.091 4.042 12.533 1.00 95.38 122 VAL A CA 1
ATOM 868 C C . VAL A 1 122 ? 1.663 5.247 13.357 1.00 95.38 122 VAL A C 1
ATOM 870 O O . VAL A 1 122 ? 2.349 5.605 14.309 1.00 95.38 122 VAL A O 1
ATOM 873 N N . VAL A 1 123 ? 0.520 5.845 13.028 1.00 92.19 123 VAL A N 1
ATOM 874 C CA . VAL A 1 123 ? -0.069 6.958 13.776 1.00 92.19 123 VAL A CA 1
ATOM 875 C C . VAL A 1 123 ? -1.452 6.516 14.239 1.00 92.19 123 VAL A C 1
ATOM 877 O O . VAL A 1 123 ? -2.210 6.005 13.413 1.00 92.19 123 VAL A O 1
ATOM 880 N N . PRO A 1 124 ? -1.802 6.667 15.529 1.00 88.56 124 PRO A N 1
ATOM 881 C CA . PRO A 1 124 ? -3.124 6.289 15.998 1.00 88.56 124 PRO A CA 1
ATOM 882 C C . PRO A 1 124 ? -4.173 7.163 15.309 1.00 88.56 124 PRO A C 1
ATOM 884 O O . PRO A 1 124 ? -4.037 8.385 15.252 1.00 88.56 124 PRO A O 1
ATOM 887 N N . VAL A 1 125 ? -5.228 6.539 14.789 1.00 87.75 125 VAL A N 1
ATOM 888 C CA . VAL A 1 125 ? -6.275 7.249 14.048 1.00 87.75 125 VAL A CA 1
ATOM 889 C C . VAL A 1 125 ? -7.565 7.233 14.847 1.00 87.75 125 VAL A C 1
ATOM 891 O O . VAL A 1 125 ? -8.084 6.171 15.198 1.00 87.75 125 VAL A O 1
ATOM 894 N N . ALA A 1 126 ? -8.099 8.423 15.110 1.00 82.25 126 ALA A N 1
ATOM 895 C CA . ALA A 1 126 ? -9.443 8.591 15.637 1.00 82.25 126 ALA A CA 1
ATOM 896 C C . ALA A 1 126 ? -10.444 8.574 14.473 1.00 82.25 126 ALA A C 1
ATOM 898 O O . ALA A 1 126 ? -10.472 9.474 13.632 1.00 82.25 126 ALA A O 1
ATOM 899 N N . GLY A 1 127 ? -11.241 7.513 14.403 1.00 74.75 127 GLY A N 1
ATOM 900 C CA . GLY A 1 127 ? -12.374 7.395 13.497 1.00 74.75 127 GLY A CA 1
ATOM 901 C C . GLY A 1 127 ? -13.644 8.010 14.084 1.00 74.75 127 GLY A C 1
ATOM 902 O O . GLY A 1 127 ? -13.731 8.341 15.267 1.00 74.75 127 GLY A O 1
ATOM 903 N N . SER A 1 128 ? -14.675 8.129 13.251 1.00 68.12 128 SER A N 1
ATOM 904 C CA . SER A 1 128 ? -16.021 8.447 13.731 1.00 68.12 128 SER A CA 1
ATOM 905 C C . SER A 1 128 ? -16.590 7.280 14.557 1.00 68.12 128 SER A C 1
ATOM 907 O O . SER A 1 128 ? -16.322 6.116 14.259 1.00 68.12 128 SER A O 1
ATOM 909 N N . ASN A 1 129 ? -17.413 7.583 15.572 1.00 67.25 129 ASN A N 1
ATOM 910 C CA . ASN A 1 129 ? -18.063 6.621 16.489 1.00 67.25 129 ASN A CA 1
ATOM 911 C C . ASN A 1 129 ? -17.155 5.983 17.558 1.00 67.25 129 ASN A C 1
ATOM 913 O O . ASN A 1 129 ? -17.301 4.799 17.855 1.00 67.25 129 ASN A O 1
ATOM 917 N N . ASN A 1 130 ? -16.220 6.747 18.137 1.00 75.44 130 ASN A N 1
ATOM 918 C CA . ASN A 1 130 ? -15.266 6.263 19.152 1.00 75.44 130 ASN A CA 1
ATOM 919 C C . ASN A 1 130 ? -14.405 5.081 18.681 1.00 75.44 130 ASN A C 1
ATOM 921 O O . ASN A 1 130 ? -13.788 4.390 19.491 1.00 75.44 130 ASN A O 1
ATOM 925 N N . LEU A 1 131 ? -14.347 4.846 17.368 1.00 78.00 131 LEU A N 1
ATOM 926 C CA . LEU A 1 131 ? -13.446 3.864 16.811 1.00 78.00 131 LEU A CA 1
ATOM 927 C C . LEU A 1 131 ? -12.038 4.446 16.838 1.00 78.00 131 LEU A C 1
ATOM 929 O O . LEU A 1 131 ? -11.727 5.353 16.071 1.00 78.00 131 LEU A O 1
ATOM 933 N N . GLN A 1 132 ? -11.187 3.909 17.700 1.00 85.31 132 GLN A N 1
ATOM 934 C CA . GLN A 1 132 ? -9.781 4.274 17.748 1.00 85.31 132 GLN A CA 1
ATOM 935 C C . GLN A 1 132 ? -8.951 3.128 17.182 1.00 85.31 132 GLN A C 1
ATOM 937 O O . GLN A 1 132 ? -9.014 2.005 17.680 1.00 85.31 132 GLN A O 1
ATOM 942 N N . LEU A 1 133 ? -8.194 3.412 16.123 1.00 88.12 133 LEU A N 1
ATOM 943 C CA . LEU A 1 133 ? -7.278 2.451 15.525 1.00 88.12 133 LEU A CA 1
ATOM 944 C C . LEU A 1 133 ? -5.876 2.708 16.096 1.00 88.12 133 LEU A C 1
ATOM 946 O O . LEU A 1 133 ? -5.266 3.723 15.749 1.00 88.12 133 LEU A O 1
ATOM 950 N N . PRO A 1 134 ? -5.370 1.857 17.005 1.00 91.81 134 PRO A N 1
ATOM 951 C CA . PRO A 1 134 ? -4.077 2.065 17.633 1.00 91.81 134 PRO A CA 1
ATOM 952 C C . PRO A 1 134 ? -2.931 1.746 16.673 1.00 91.81 134 PRO A C 1
ATOM 954 O O . PRO A 1 134 ? -3.078 0.988 15.705 1.00 91.81 134 PRO A O 1
ATOM 957 N N . VAL A 1 135 ? -1.763 2.292 17.004 1.00 93.56 135 VAL A N 1
ATOM 958 C CA . VAL A 1 135 ? -0.487 1.928 16.379 1.00 93.56 135 VAL A CA 1
ATOM 959 C C . VAL A 1 135 ? -0.270 0.418 16.491 1.00 93.56 135 VAL A C 1
ATOM 961 O O . VAL A 1 135 ? -0.618 -0.197 17.498 1.00 93.56 135 VAL A O 1
ATOM 964 N N . GLY A 1 136 ? 0.283 -0.183 15.440 1.00 93.25 136 GLY A N 1
ATOM 965 C CA . GLY A 1 136 ? 0.526 -1.624 15.360 1.00 93.25 136 GLY A CA 1
ATOM 966 C C . GLY A 1 136 ? -0.652 -2.438 14.823 1.00 93.25 136 GLY A C 1
ATOM 967 O O . GLY A 1 136 ? -0.480 -3.620 14.539 1.00 93.25 136 GLY A O 1
A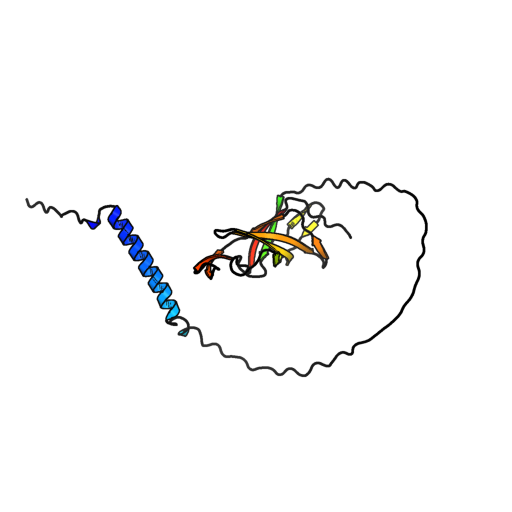TOM 968 N N . SER A 1 137 ? -1.821 -1.824 14.608 1.00 93.50 137 SER A N 1
ATOM 969 C CA . SER A 1 137 ? -2.916 -2.488 13.889 1.00 93.50 137 SER A CA 1
ATOM 970 C C . SER A 1 137 ? -2.451 -2.881 12.486 1.00 93.50 137 SER A C 1
ATOM 972 O O . SER A 1 137 ? -1.835 -2.071 11.788 1.00 93.50 137 SER A O 1
ATOM 974 N N . ALA A 1 138 ? -2.731 -4.114 12.070 1.00 94.75 138 ALA A N 1
ATOM 975 C CA . ALA A 1 138 ? -2.317 -4.605 10.762 1.00 94.75 138 ALA A CA 1
ATOM 976 C C . ALA A 1 138 ? -3.349 -4.231 9.691 1.00 94.75 138 ALA A C 1
ATOM 978 O O . ALA A 1 138 ? -4.552 -4.222 9.937 1.00 94.75 138 ALA A O 1
ATOM 979 N N . ALA A 1 139 ? -2.886 -3.947 8.483 1.00 94.38 139 ALA A N 1
ATOM 980 C CA . ALA A 1 139 ? -3.706 -3.734 7.304 1.00 94.38 139 ALA A CA 1
ATOM 981 C C . ALA A 1 139 ? -3.187 -4.618 6.171 1.00 94.38 139 ALA A C 1
ATOM 983 O O . ALA A 1 139 ? -1.979 -4.715 5.958 1.00 94.38 139 ALA A O 1
ATOM 984 N N . VAL A 1 140 ? -4.102 -5.246 5.439 1.00 95.31 140 VAL A N 1
ATOM 985 C CA . VAL A 1 140 ? -3.787 -6.009 4.233 1.00 95.31 140 VAL A CA 1
ATOM 986 C C . VAL A 1 140 ? -4.050 -5.108 3.038 1.00 95.31 140 VAL A C 1
ATOM 988 O O . VAL A 1 140 ? -5.177 -4.649 2.823 1.00 95.31 140 VAL A O 1
ATOM 991 N N . LEU A 1 141 ? -3.006 -4.840 2.261 1.00 94.88 141 LEU A N 1
ATOM 992 C CA . LEU A 1 141 ? -3.094 -4.084 1.021 1.00 94.88 141 LEU A CA 1
ATOM 993 C C . LEU A 1 141 ? -2.983 -5.026 -0.166 1.00 94.88 141 LEU A C 1
ATOM 995 O O . LEU A 1 141 ? -2.295 -6.041 -0.102 1.00 94.88 141 LEU A O 1
ATOM 999 N N . ALA A 1 142 ? -3.645 -4.655 -1.255 1.00 94.56 142 ALA A N 1
ATOM 1000 C CA . ALA A 1 142 ? -3.557 -5.336 -2.533 1.00 94.56 142 ALA A CA 1
ATOM 1001 C C . ALA A 1 142 ? -2.984 -4.395 -3.595 1.00 94.56 142 ALA A C 1
ATOM 1003 O O . ALA A 1 142 ? -3.368 -3.223 -3.671 1.00 94.56 142 ALA A O 1
ATOM 1004 N N . VAL A 1 143 ? -2.102 -4.914 -4.443 1.00 93.44 143 VAL A N 1
ATOM 1005 C CA . VAL A 1 143 ? -1.619 -4.215 -5.639 1.00 93.44 143 VAL A CA 1
ATOM 1006 C C . VAL A 1 143 ? -2.768 -4.138 -6.646 1.00 93.44 143 VAL A C 1
ATOM 1008 O O . VAL A 1 143 ? -3.394 -5.147 -6.959 1.00 93.44 143 VAL A O 1
ATOM 1011 N N . THR A 1 144 ? -3.099 -2.943 -7.133 1.00 88.12 144 THR A N 1
ATOM 1012 C CA . THR A 1 144 ? -4.278 -2.730 -7.996 1.00 88.12 144 THR A CA 1
ATOM 1013 C C . THR A 1 144 ? -3.949 -2.440 -9.437 1.00 88.12 144 THR A C 1
ATOM 1015 O O . THR A 1 144 ? -4.687 -2.860 -10.325 1.00 88.12 144 THR A O 1
ATOM 1018 N N . ARG A 1 145 ? -2.895 -1.668 -9.679 1.00 76.19 145 ARG A N 1
ATOM 1019 C CA . ARG A 1 145 ? -2.571 -1.200 -11.019 1.00 76.19 145 ARG A CA 1
ATOM 1020 C C . ARG A 1 145 ? -1.073 -1.046 -11.160 1.00 76.19 145 ARG A C 1
ATOM 1022 O O . ARG A 1 145 ? -0.421 -0.488 -10.280 1.00 76.19 145 ARG A O 1
ATOM 1029 N N . LEU A 1 146 ? -0.582 -1.555 -12.277 1.00 71.44 146 LEU A N 1
ATOM 1030 C CA . LEU A 1 146 ? 0.792 -1.465 -12.740 1.00 71.44 146 LEU A CA 1
ATOM 1031 C C . LEU A 1 146 ? 0.710 -0.884 -14.149 1.00 71.44 146 LEU A C 1
ATOM 1033 O O . LEU A 1 146 ? 0.773 -1.611 -15.132 1.00 71.44 146 LEU A O 1
ATOM 1037 N N . GLU A 1 147 ? 0.415 0.411 -14.248 1.00 62.41 147 GLU A N 1
ATOM 1038 C CA . GLU A 1 147 ? 0.391 1.096 -15.544 1.00 62.41 147 GLU A CA 1
ATOM 1039 C C . GLU A 1 147 ? 1.727 1.796 -15.781 1.00 62.41 147 GLU A C 1
ATOM 1041 O O . GLU A 1 147 ? 2.298 2.435 -14.889 1.00 62.41 147 GLU A O 1
ATOM 1046 N N . ALA A 1 148 ? 2.223 1.660 -17.008 1.00 51.19 148 ALA A N 1
ATOM 1047 C CA . ALA A 1 148 ? 3.385 2.385 -17.488 1.00 51.19 148 ALA A CA 1
ATOM 1048 C C . ALA A 1 148 ? 3.115 3.915 -17.470 1.00 51.19 148 ALA A C 1
ATOM 1050 O O . ALA A 1 148 ? 1.972 4.335 -17.646 1.00 51.19 148 ALA A O 1
ATOM 1051 N N . PRO A 1 149 ? 4.140 4.762 -17.249 1.00 52.06 149 PRO A N 1
ATOM 1052 C CA . PRO A 1 149 ? 5.547 4.393 -17.281 1.00 52.06 149 PRO A CA 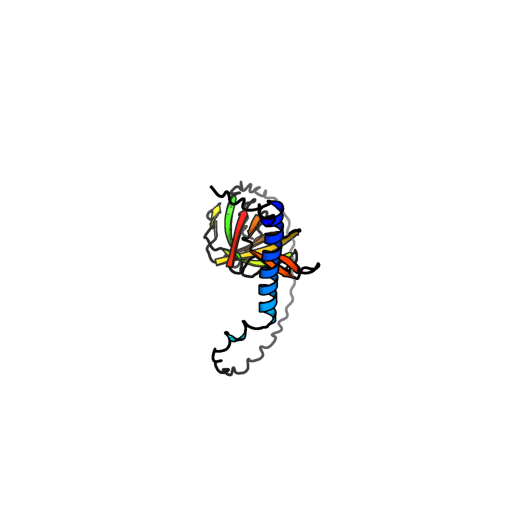1
ATOM 1053 C C . PRO A 1 149 ? 6.024 3.667 -16.026 1.00 52.06 149 PRO A C 1
ATOM 1055 O O . PRO A 1 149 ? 6.949 2.872 -16.139 1.00 52.06 149 PRO A O 1
ATOM 1058 N N . THR A 1 150 ? 5.436 3.891 -14.842 1.00 62.09 150 THR A N 1
ATOM 1059 C CA . THR A 1 150 ? 5.943 3.271 -13.602 1.00 62.09 150 THR A CA 1
ATOM 1060 C C . THR A 1 150 ? 5.039 3.469 -12.376 1.00 62.09 150 THR A C 1
ATOM 1062 O O . THR A 1 150 ? 5.486 3.895 -11.308 1.00 62.09 150 THR A O 1
ATOM 1065 N N . PHE A 1 151 ? 3.739 3.215 -12.481 1.00 76.12 151 PHE A N 1
ATOM 1066 C CA . PHE A 1 151 ? 2.844 3.423 -11.342 1.00 76.12 151 PHE A CA 1
ATOM 1067 C C . PHE A 1 151 ? 2.557 2.115 -10.621 1.00 76.12 151 PHE A C 1
ATOM 1069 O O . PHE A 1 151 ? 1.858 1.263 -11.150 1.00 76.12 151 PHE A O 1
ATOM 1076 N N . ILE A 1 152 ? 3.043 1.989 -9.382 1.00 86.81 152 ILE A N 1
ATOM 1077 C CA . ILE A 1 152 ? 2.481 1.027 -8.433 1.00 86.81 152 ILE A CA 1
ATOM 1078 C C . ILE A 1 152 ? 1.290 1.675 -7.721 1.00 86.81 152 ILE A C 1
ATOM 1080 O O . ILE A 1 152 ? 1.429 2.673 -7.003 1.00 86.81 152 ILE A O 1
ATOM 1084 N N . GLY A 1 153 ? 0.105 1.137 -7.998 1.00 89.31 153 GLY A N 1
ATOM 1085 C CA . GLY A 1 153 ? -1.139 1.429 -7.301 1.00 89.31 153 GLY A CA 1
ATOM 1086 C C . GLY A 1 153 ? -1.415 0.362 -6.251 1.00 89.31 153 GLY A C 1
ATOM 1087 O O . GLY A 1 153 ? -1.238 -0.830 -6.504 1.00 89.31 153 GLY A O 1
ATOM 1088 N N . VAL A 1 154 ? -1.867 0.788 -5.077 1.00 92.19 154 VAL A N 1
ATOM 1089 C CA . VAL A 1 154 ? -2.273 -0.108 -3.992 1.00 92.19 154 VAL A CA 1
ATOM 1090 C C . VAL A 1 154 ? -3.648 0.307 -3.485 1.00 92.19 154 VAL A C 1
ATOM 1092 O O . VAL A 1 154 ? -4.009 1.484 -3.532 1.0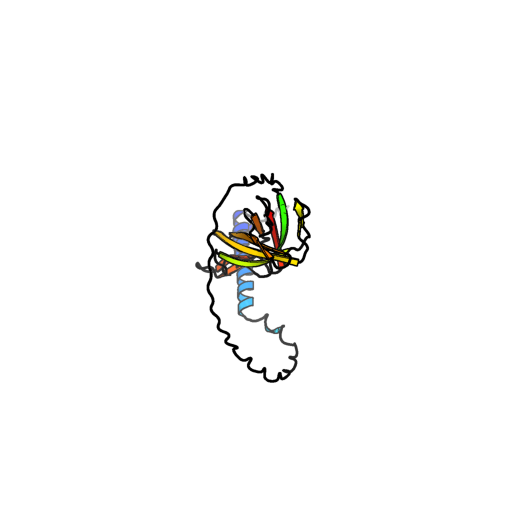0 92.19 154 VAL A O 1
ATOM 1095 N N . ARG A 1 155 ? -4.433 -0.659 -3.014 1.00 92.31 155 ARG A N 1
ATOM 1096 C CA . ARG A 1 155 ? -5.678 -0.431 -2.272 1.00 92.31 155 ARG A CA 1
ATOM 1097 C C . ARG A 1 155 ? -5.605 -1.138 -0.935 1.00 92.31 155 ARG A C 1
ATOM 1099 O O . ARG A 1 155 ? -4.961 -2.177 -0.825 1.00 92.31 155 ARG A O 1
ATOM 1106 N N . VAL A 1 156 ? -6.305 -0.607 0.055 1.00 92.69 156 VAL A N 1
ATOM 1107 C CA . VAL A 1 156 ? -6.539 -1.339 1.301 1.00 92.69 156 VAL A CA 1
ATOM 1108 C C . VAL A 1 156 ? -7.671 -2.331 1.059 1.00 92.69 156 VAL A C 1
ATOM 1110 O O . VAL A 1 156 ? -8.730 -1.934 0.583 1.00 92.69 156 VAL A O 1
ATOM 1113 N N . ASP A 1 157 ? -7.428 -3.608 1.344 1.00 92.12 157 ASP A N 1
ATOM 1114 C CA . ASP A 1 157 ? -8.422 -4.682 1.230 1.00 92.12 157 ASP A CA 1
ATOM 1115 C C . ASP A 1 157 ? -9.149 -4.851 2.572 1.00 92.12 157 ASP A C 1
ATOM 1117 O O . ASP A 1 157 ? -10.378 -4.786 2.651 1.00 92.12 157 ASP A O 1
ATOM 1121 N N . SER A 1 158 ? -8.379 -4.977 3.657 1.00 91.44 158 SER A N 1
ATOM 1122 C CA . SER A 1 158 ? -8.912 -5.122 5.010 1.00 91.44 158 SER A CA 1
ATOM 1123 C C . SER A 1 158 ? -7.983 -4.560 6.085 1.00 91.44 158 SER A C 1
ATOM 1125 O O . SER A 1 158 ? -6.778 -4.406 5.883 1.00 91.44 158 SER A O 1
ATOM 1127 N N . ILE A 1 159 ? -8.555 -4.248 7.248 1.00 90.94 159 ILE A N 1
ATOM 1128 C CA . ILE A 1 159 ? -7.824 -3.856 8.458 1.00 90.94 159 ILE A CA 1
ATOM 1129 C C . ILE A 1 159 ? -8.097 -4.900 9.535 1.00 90.94 159 ILE A C 1
ATOM 1131 O O . ILE A 1 159 ? -9.243 -5.276 9.770 1.00 90.94 159 ILE A O 1
ATOM 1135 N N . VAL A 1 160 ? -7.041 -5.365 10.191 1.00 90.75 160 VAL A N 1
ATOM 1136 C CA . VAL A 1 160 ? -7.104 -6.303 11.305 1.00 90.75 160 VAL A CA 1
ATOM 1137 C C . VAL A 1 160 ? -6.972 -5.532 12.611 1.00 90.75 160 VAL A C 1
ATOM 1139 O O . VAL A 1 160 ? -5.966 -4.870 12.867 1.00 90.75 160 VAL A O 1
ATOM 1142 N N . TYR A 1 161 ? -7.994 -5.640 13.451 1.00 86.44 161 TYR A N 1
ATOM 1143 C CA . TYR A 1 161 ? -8.048 -4.999 14.758 1.00 86.44 161 TYR A CA 1
ATOM 1144 C C . TYR A 1 161 ? -8.707 -5.935 15.773 1.00 86.44 161 TYR A C 1
ATOM 1146 O O . TYR A 1 161 ? -9.742 -6.538 15.491 1.00 86.44 161 TYR A O 1
ATOM 1154 N N . GLY A 1 162 ? -8.085 -6.098 16.945 1.00 85.62 162 GLY A N 1
ATOM 1155 C CA . GLY A 1 162 ? -8.589 -7.000 17.990 1.00 85.62 162 GLY A CA 1
ATOM 1156 C C . GLY A 1 162 ? -8.748 -8.455 17.525 1.00 85.62 162 GLY A C 1
ATOM 1157 O O . GLY A 1 162 ? -9.701 -9.120 17.917 1.00 85.62 162 GLY A O 1
ATOM 1158 N N . GLY A 1 163 ? -7.877 -8.927 16.625 1.00 86.81 163 GLY A N 1
ATOM 1159 C CA . GLY A 1 163 ? -7.932 -10.283 16.060 1.00 86.81 163 GLY A CA 1
ATOM 1160 C C .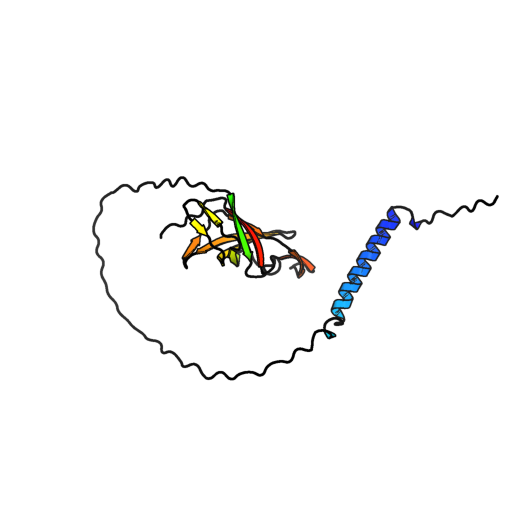 GLY A 1 163 ? -9.015 -10.509 14.996 1.00 86.81 163 GLY A C 1
ATOM 1161 O O . GLY A 1 163 ? -9.135 -11.618 14.484 1.00 86.81 163 GLY A O 1
ATOM 1162 N N . ARG A 1 164 ? -9.792 -9.481 14.629 1.00 86.62 164 ARG A N 1
ATOM 1163 C CA . ARG A 1 164 ? -10.837 -9.558 13.595 1.00 86.62 164 ARG A CA 1
ATOM 1164 C C . ARG A 1 164 ? -10.439 -8.742 12.370 1.00 86.62 164 ARG A C 1
ATOM 1166 O O . ARG A 1 164 ? -9.841 -7.678 12.505 1.00 86.62 164 ARG A O 1
ATOM 1173 N N . SER A 1 165 ? -10.777 -9.240 11.181 1.00 88.81 165 SER A N 1
ATOM 1174 C CA . SER A 1 165 ? -10.562 -8.537 9.912 1.00 88.81 165 SER A CA 1
ATOM 1175 C C . SER A 1 165 ? -11.832 -7.799 9.495 1.00 88.81 165 SER A C 1
ATOM 1177 O O . SER A 1 165 ? -12.917 -8.381 9.481 1.00 88.81 165 SER A O 1
ATOM 1179 N N . PHE A 1 166 ? -11.691 -6.521 9.155 1.00 86.75 166 PHE A N 1
ATOM 1180 C CA . PHE A 1 166 ? -12.773 -5.664 8.688 1.00 86.75 166 PHE A CA 1
ATOM 1181 C C . PHE A 1 166 ? -12.494 -5.241 7.244 1.00 86.75 166 PHE A C 1
ATOM 1183 O O . PHE A 1 166 ? -11.449 -4.631 6.989 1.00 86.75 166 PHE A O 1
ATOM 1190 N N . PRO A 1 167 ? -13.391 -5.547 6.290 1.00 88.31 167 PRO A N 1
ATOM 1191 C CA . PRO A 1 167 ? -13.207 -5.133 4.908 1.00 88.31 167 PRO A CA 1
ATOM 1192 C C . PRO A 1 167 ? -13.304 -3.611 4.798 1.00 88.31 167 PRO A C 1
ATOM 1194 O O . PRO A 1 167 ? -14.174 -2.975 5.401 1.00 88.31 167 PRO A O 1
ATOM 1197 N N . VAL A 1 168 ? -12.417 -3.024 4.000 1.00 86.81 168 VAL A N 1
ATOM 1198 C CA . VAL A 1 168 ? -12.411 -1.585 3.737 1.00 86.81 168 VAL A CA 1
ATOM 1199 C C . VAL A 1 168 ? -12.902 -1.353 2.315 1.00 86.81 168 VAL A C 1
ATOM 1201 O O . VAL A 1 168 ? -12.200 -1.612 1.343 1.00 86.81 168 VAL A O 1
ATOM 1204 N N . ALA A 1 169 ? -14.127 -0.851 2.184 1.00 79.56 169 ALA A N 1
ATOM 1205 C CA . ALA A 1 169 ? -14.645 -0.405 0.897 1.00 79.56 169 ALA A CA 1
ATOM 1206 C C . ALA A 1 169 ? -14.201 1.039 0.630 1.00 79.56 169 ALA A C 1
ATOM 1208 O O . ALA A 1 169 ? -14.303 1.886 1.514 1.00 79.56 169 ALA A O 1
ATOM 1209 N N . GLY A 1 170 ? -13.754 1.332 -0.595 1.00 72.06 170 GLY A N 1
ATOM 1210 C CA . GLY A 1 170 ? -13.491 2.708 -1.031 1.00 72.06 170 GLY A CA 1
ATOM 1211 C C . GLY A 1 170 ? -12.366 3.396 -0.251 1.00 72.06 170 GLY A C 1
ATOM 1212 O O . GLY A 1 170 ? -12.599 4.341 0.503 1.00 72.06 170 GLY A O 1
ATOM 1213 N N . ALA A 1 171 ? -11.131 2.937 -0.447 1.00 82.94 171 ALA A N 1
ATOM 1214 C CA . ALA A 1 171 ? -9.939 3.578 0.094 1.00 82.94 171 ALA A CA 1
ATOM 1215 C C . ALA A 1 171 ? -8.926 3.838 -1.020 1.00 82.94 171 ALA A C 1
ATOM 1217 O O . ALA A 1 171 ? -8.551 2.925 -1.757 1.00 82.94 171 ALA A O 1
ATOM 1218 N N . ASN A 1 172 ? -8.463 5.082 -1.113 1.00 82.00 172 ASN A N 1
ATOM 1219 C CA . ASN A 1 172 ? -7.374 5.453 -2.005 1.00 82.00 172 ASN A CA 1
ATOM 1220 C C . ASN A 1 172 ? -6.077 5.456 -1.203 1.00 82.00 172 ASN A C 1
ATOM 1222 O O . ASN A 1 172 ? -5.922 6.267 -0.292 1.00 82.00 172 ASN A O 1
ATOM 1226 N N . ALA A 1 173 ? -5.150 4.563 -1.538 1.00 89.06 173 ALA A N 1
ATOM 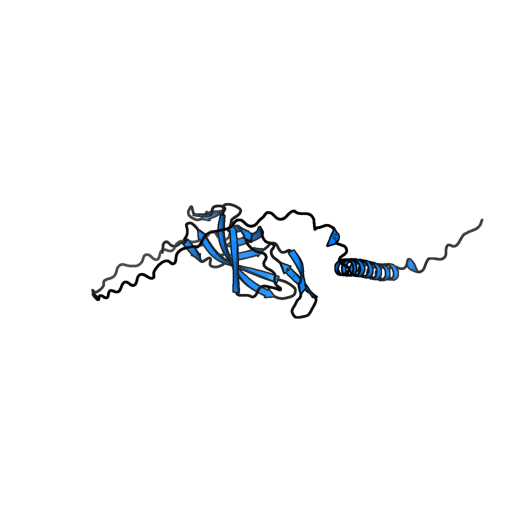1227 C CA . ALA A 1 173 ? -3.842 4.514 -0.903 1.00 89.06 173 ALA A CA 1
ATOM 1228 C C . ALA A 1 173 ? -2.782 5.150 -1.812 1.00 89.06 173 ALA A C 1
ATOM 1230 O O . ALA A 1 173 ? -2.690 4.862 -3.006 1.00 89.06 173 ALA A O 1
ATOM 1231 N N . ARG A 1 174 ? -1.986 6.046 -1.231 1.00 88.56 174 ARG A N 1
ATOM 1232 C CA . ARG A 1 174 ? -0.872 6.746 -1.865 1.00 88.56 174 ARG A CA 1
ATOM 1233 C C . ARG A 1 174 ? 0.424 6.320 -1.177 1.00 88.56 174 ARG A C 1
ATOM 1235 O O . ARG A 1 174 ? 0.735 6.835 -0.104 1.00 88.56 174 ARG A O 1
ATOM 1242 N N . PRO A 1 175 ? 1.164 5.362 -1.751 1.00 89.38 175 PRO A N 1
ATOM 1243 C CA . PRO A 1 175 ? 2.442 4.963 -1.191 1.00 89.38 175 PRO A CA 1
ATOM 1244 C C . PRO A 1 175 ? 3.523 6.005 -1.494 1.00 89.38 175 PRO A C 1
ATOM 1246 O O . PRO A 1 175 ? 3.550 6.581 -2.586 1.00 89.38 175 PRO A O 1
ATOM 1249 N N . GLN A 1 176 ? 4.444 6.203 -0.552 1.00 85.44 176 GLN A N 1
ATOM 1250 C CA . GLN A 1 176 ? 5.741 6.801 -0.837 1.00 85.44 176 GLN A CA 1
ATOM 1251 C C . GLN A 1 176 ? 6.516 5.820 -1.719 1.00 85.44 176 GLN A C 1
ATOM 1253 O O . GLN A 1 176 ? 6.658 4.641 -1.389 1.00 85.44 176 GLN A O 1
ATOM 1258 N N . ARG A 1 177 ? 6.962 6.302 -2.878 1.00 86.19 177 ARG A N 1
ATOM 1259 C CA . ARG A 1 177 ? 7.607 5.484 -3.905 1.00 86.19 177 ARG A CA 1
ATOM 1260 C C . ARG A 1 177 ? 9.038 5.937 -4.090 1.00 86.19 177 ARG A C 1
ATOM 1262 O O . ARG A 1 177 ? 9.306 7.134 -4.149 1.00 86.19 177 ARG A O 1
ATOM 1269 N N . GLU A 1 178 ? 9.913 4.965 -4.250 1.00 83.12 178 GLU A N 1
ATOM 1270 C CA . GLU A 1 178 ? 11.284 5.151 -4.693 1.00 83.12 178 GLU A CA 1
ATOM 1271 C C . GLU A 1 178 ? 11.421 4.549 -6.086 1.00 83.12 178 GLU A C 1
ATOM 1273 O O . GLU A 1 178 ? 10.881 3.477 -6.373 1.00 83.12 178 GLU A O 1
ATOM 1278 N N . PHE A 1 179 ? 12.122 5.254 -6.967 1.00 80.12 179 PHE A N 1
ATOM 1279 C CA . PHE A 1 179 ? 12.407 4.766 -8.307 1.00 80.12 179 PHE A CA 1
ATOM 1280 C C . PHE A 1 179 ? 13.731 4.015 -8.286 1.00 80.12 179 PHE A C 1
ATOM 1282 O O . PHE A 1 179 ? 14.742 4.532 -7.819 1.00 80.12 179 PHE A O 1
ATOM 1289 N N . VAL A 1 180 ? 13.711 2.781 -8.774 1.00 75.06 180 VAL A N 1
ATOM 1290 C CA . VAL A 1 180 ? 14.857 1.877 -8.762 1.00 75.06 180 VAL A CA 1
ATOM 1291 C C . VAL A 1 180 ? 15.027 1.330 -10.171 1.00 75.06 180 VAL A C 1
ATOM 1293 O O . VAL A 1 180 ? 14.068 0.847 -10.774 1.00 75.06 180 VAL A O 1
ATOM 1296 N N . ALA A 1 181 ? 16.242 1.413 -10.711 1.00 69.56 181 ALA A N 1
ATOM 1297 C CA . ALA A 1 181 ? 16.574 0.720 -11.949 1.00 69.56 181 ALA A CA 1
ATOM 1298 C C . ALA A 1 181 ? 16.477 -0.794 -11.710 1.00 69.56 181 ALA A C 1
ATOM 1300 O O . ALA A 1 181 ? 17.043 -1.314 -10.749 1.00 69.56 181 ALA A O 1
ATOM 1301 N N . GLY A 1 182 ? 15.741 -1.501 -12.559 1.00 62.91 182 GLY A N 1
ATOM 1302 C CA . GLY A 1 182 ? 15.505 -2.928 -12.406 1.00 62.91 182 GLY A CA 1
ATOM 1303 C C . GLY A 1 182 ? 15.256 -3.622 -13.736 1.00 62.91 182 GLY A C 1
ATOM 1304 O O . GLY A 1 182 ? 14.994 -2.990 -14.760 1.00 62.91 182 GLY A O 1
ATOM 1305 N N . ALA A 1 183 ? 15.338 -4.950 -13.714 1.00 57.50 183 ALA A N 1
ATOM 1306 C CA . ALA A 1 183 ? 14.921 -5.755 -14.848 1.00 57.50 183 ALA A CA 1
ATOM 1307 C C . ALA A 1 183 ? 13.412 -5.567 -15.081 1.00 57.50 183 ALA A C 1
ATOM 1309 O O . ALA A 1 183 ? 12.599 -5.684 -14.164 1.00 57.50 183 ALA A O 1
ATOM 1310 N N . SER A 1 184 ? 13.061 -5.246 -16.316 1.00 64.44 184 SER A N 1
ATOM 1311 C CA . SER A 1 184 ? 11.711 -5.150 -16.853 1.00 64.44 184 SER A CA 1
ATOM 1312 C C . SER A 1 184 ? 11.559 -6.192 -17.961 1.00 64.44 184 SER A C 1
ATOM 1314 O O . SER A 1 184 ? 12.547 -6.632 -18.550 1.00 64.44 184 SER A O 1
ATOM 1316 N N . GLN A 1 185 ? 10.322 -6.560 -18.300 1.00 59.66 185 GLN A N 1
ATOM 1317 C CA . GLN A 1 185 ? 10.043 -7.490 -19.404 1.00 59.66 185 GLN A CA 1
ATOM 1318 C C . GLN A 1 185 ? 10.620 -7.010 -20.752 1.00 59.66 185 GLN A C 1
ATOM 1320 O O . GLN A 1 185 ? 10.828 -7.819 -21.650 1.00 59.66 185 GLN A O 1
ATOM 1325 N N . SER A 1 186 ? 10.921 -5.712 -20.881 1.00 60.81 186 SER A N 1
ATOM 1326 C CA . SER A 1 186 ? 11.519 -5.097 -22.074 1.00 60.81 186 SER A CA 1
ATOM 1327 C C . SER A 1 186 ? 13.011 -4.739 -21.931 1.00 60.81 186 SER A C 1
ATOM 1329 O O . SER A 1 186 ? 13.520 -3.979 -22.749 1.00 60.81 186 SER A O 1
ATOM 1331 N N . GLY A 1 187 ? 13.721 -5.234 -20.907 1.00 70.06 187 GLY A N 1
ATOM 1332 C CA . GLY A 1 187 ? 15.147 -4.943 -20.673 1.00 70.06 187 GLY A CA 1
ATOM 1333 C C . GLY A 1 187 ? 15.411 -4.241 -19.337 1.00 70.06 187 GLY A C 1
ATOM 1334 O O . GLY A 1 187 ? 14.811 -4.590 -18.328 1.00 70.06 187 GLY A O 1
ATOM 1335 N N . VAL A 1 188 ? 16.312 -3.253 -19.296 1.00 65.62 188 VAL A N 1
ATOM 1336 C CA . VAL A 1 188 ? 16.527 -2.424 -18.092 1.00 65.62 188 VAL A CA 1
ATOM 1337 C C . VAL A 1 188 ? 15.482 -1.310 -18.077 1.00 65.62 188 VAL A C 1
ATOM 1339 O O . VAL A 1 188 ? 15.474 -0.451 -18.954 1.00 65.62 188 VAL A O 1
ATOM 1342 N N . GLY A 1 189 ? 14.583 -1.336 -17.094 1.00 66.31 189 GLY A N 1
ATOM 1343 C CA . GLY A 1 189 ? 13.553 -0.320 -16.894 1.00 66.31 189 GLY A CA 1
ATOM 1344 C C . GLY A 1 189 ? 13.702 0.377 -15.546 1.00 66.31 189 GLY A C 1
ATOM 1345 O O . GLY A 1 189 ? 14.324 -0.139 -14.619 1.00 66.31 189 GLY A O 1
ATOM 1346 N N . VAL A 1 190 ? 13.109 1.559 -15.408 1.00 74.75 190 VAL A N 1
ATOM 1347 C CA . VAL A 1 190 ? 12.923 2.177 -14.091 1.00 74.75 190 VAL A CA 1
ATOM 1348 C C . VAL A 1 190 ? 11.629 1.613 -13.517 1.00 74.75 190 VAL A C 1
ATOM 1350 O O . VAL A 1 190 ? 10.581 1.744 -14.140 1.00 74.75 190 VAL A O 1
ATOM 1353 N N . GLY A 1 191 ? 11.713 0.947 -12.367 1.00 79.88 191 GLY A N 1
ATOM 1354 C CA . GLY A 1 191 ? 10.578 0.450 -11.595 1.00 79.88 191 GLY A CA 1
ATOM 1355 C C . GLY A 1 191 ? 10.304 1.347 -10.387 1.00 79.88 191 GLY A C 1
ATOM 1356 O O . GLY A 1 191 ? 11.212 1.951 -9.826 1.00 79.88 191 GLY A O 1
ATOM 1357 N N . ALA A 1 192 ? 9.049 1.430 -9.957 1.00 87.06 192 ALA A N 1
ATOM 1358 C CA . ALA A 1 192 ? 8.668 2.052 -8.696 1.00 87.06 192 ALA A CA 1
ATOM 1359 C C . ALA A 1 192 ? 8.578 0.965 -7.628 1.00 87.06 192 ALA A C 1
ATOM 1361 O O . ALA A 1 192 ? 7.922 -0.063 -7.843 1.00 87.06 192 ALA A O 1
ATOM 1362 N N . CYS A 1 193 ? 9.220 1.208 -6.492 1.00 90.25 193 CYS A N 1
ATOM 1363 C CA . CYS A 1 193 ? 9.195 0.351 -5.322 1.00 90.25 193 CYS A CA 1
ATOM 1364 C C . CYS A 1 193 ? 8.660 1.112 -4.109 1.00 90.25 193 CYS A C 1
ATOM 1366 O O . CYS A 1 193 ? 8.937 2.293 -3.915 1.00 90.25 193 CYS A O 1
ATOM 1368 N N . ILE A 1 194 ? 7.917 0.402 -3.272 1.00 92.94 194 ILE A N 1
ATOM 1369 C CA . ILE A 1 194 ? 7.585 0.800 -1.910 1.00 92.94 194 ILE A CA 1
ATOM 1370 C C . ILE A 1 194 ? 8.619 0.106 -1.018 1.00 92.94 194 ILE A C 1
ATOM 1372 O O . ILE A 1 194 ? 8.668 -1.129 -1.037 1.00 92.94 194 ILE A O 1
ATOM 1376 N N . PRO A 1 195 ? 9.481 0.831 -0.288 1.00 92.94 195 PRO A N 1
ATOM 1377 C CA . PRO A 1 195 ? 10.454 0.201 0.597 1.00 92.94 195 PRO A CA 1
ATOM 1378 C C . PRO A 1 195 ? 9.760 -0.454 1.798 1.00 92.94 195 PRO A C 1
ATOM 1380 O O . PRO A 1 195 ? 8.667 -0.050 2.204 1.00 92.94 195 PRO A O 1
ATOM 1383 N N . ALA A 1 196 ? 10.408 -1.452 2.402 1.00 92.50 196 ALA A N 1
ATOM 1384 C CA . ALA A 1 196 ? 9.978 -1.963 3.701 1.00 92.50 196 ALA A CA 1
ATOM 1385 C C . ALA A 1 196 ? 10.080 -0.835 4.746 1.00 92.50 196 ALA A C 1
ATOM 1387 O O . ALA A 1 196 ? 11.060 -0.096 4.774 1.00 92.50 196 ALA A O 1
ATOM 1388 N N . GLY A 1 197 ? 9.040 -0.655 5.556 1.00 92.62 197 GLY A N 1
ATOM 1389 C CA . GLY A 1 197 ? 8.871 0.496 6.447 1.00 92.62 197 GLY A CA 1
ATOM 1390 C C . GLY A 1 197 ? 8.406 1.785 5.754 1.00 92.62 197 GLY A C 1
ATOM 1391 O O . GLY A 1 197 ? 8.093 2.762 6.441 1.00 92.62 197 GLY A O 1
ATOM 1392 N N . GLY A 1 198 ? 8.314 1.793 4.418 1.00 92.94 198 GLY A N 1
ATOM 1393 C CA . GLY A 1 198 ? 7.875 2.940 3.626 1.00 92.94 198 GLY A CA 1
ATOM 1394 C C . GLY A 1 198 ? 6.472 3.404 4.005 1.00 92.94 198 GLY A C 1
ATOM 1395 O O . GLY A 1 198 ? 5.593 2.585 4.287 1.00 92.94 198 GLY A O 1
ATOM 1396 N N . ARG A 1 199 ? 6.260 4.723 4.027 1.00 93.12 199 ARG A N 1
ATOM 1397 C CA . ARG A 1 199 ? 4.980 5.327 4.417 1.00 93.12 199 ARG A CA 1
ATOM 1398 C C . ARG A 1 199 ? 3.943 5.189 3.309 1.00 93.12 199 ARG A C 1
ATOM 1400 O O . ARG A 1 199 ? 4.233 5.383 2.131 1.00 93.12 199 ARG A O 1
ATOM 1407 N N . ILE A 1 200 ? 2.714 4.872 3.693 1.00 93.81 200 ILE A N 1
ATOM 1408 C CA . ILE A 1 200 ? 1.563 4.773 2.803 1.00 93.81 200 ILE A CA 1
ATOM 1409 C C . ILE A 1 200 ? 0.432 5.583 3.426 1.00 93.81 200 ILE A C 1
ATOM 1411 O O . ILE A 1 200 ? -0.073 5.242 4.495 1.00 93.81 200 ILE A O 1
ATOM 1415 N N . THR A 1 201 ? 0.027 6.649 2.744 1.00 93.25 201 THR A N 1
ATOM 1416 C CA . THR A 1 201 ? -1.081 7.504 3.168 1.00 93.25 201 THR A CA 1
ATOM 1417 C C . THR A 1 201 ? -2.369 6.983 2.552 1.00 93.25 201 THR A C 1
ATOM 1419 O O . THR A 1 201 ? -2.510 6.937 1.331 1.00 93.25 201 THR A O 1
ATOM 1422 N N . VAL A 1 202 ? -3.329 6.592 3.378 1.00 91.12 202 VAL A N 1
ATOM 1423 C CA . VAL A 1 202 ? -4.629 6.095 2.930 1.00 91.12 202 VAL A CA 1
ATOM 1424 C C . VAL A 1 202 ? -5.695 7.122 3.242 1.00 91.12 202 VAL A C 1
ATOM 1426 O O . VAL A 1 202 ? -5.873 7.507 4.391 1.00 91.12 202 VAL A O 1
ATOM 1429 N N . THR A 1 203 ? -6.440 7.532 2.223 1.00 89.62 203 THR A N 1
ATOM 1430 C CA . THR A 1 203 ? -7.629 8.363 2.392 1.00 89.62 203 THR A CA 1
ATOM 1431 C C . THR A 1 203 ? -8.864 7.498 2.211 1.00 89.62 203 THR A C 1
ATOM 1433 O O . THR A 1 203 ? -9.114 6.955 1.130 1.00 89.62 203 THR A O 1
ATOM 1436 N N . LEU A 1 204 ? -9.646 7.379 3.279 1.00 84.94 204 LEU A N 1
ATOM 1437 C CA . LEU A 1 204 ? -10.928 6.690 3.249 1.00 84.94 204 LEU A CA 1
ATOM 1438 C C . LEU A 1 204 ? -11.962 7.578 2.541 1.00 84.94 204 LEU A C 1
ATOM 1440 O O . LEU A 1 204 ? -12.270 8.681 3.008 1.00 84.94 204 LEU A O 1
ATOM 1444 N N . THR A 1 205 ? -12.484 7.117 1.401 1.00 80.38 205 THR A N 1
ATOM 1445 C CA . THR A 1 205 ? -13.547 7.824 0.664 1.00 80.38 205 THR A CA 1
ATOM 1446 C C . THR A 1 205 ? -14.935 7.387 1.111 1.00 80.38 205 THR A C 1
ATOM 1448 O O . THR A 1 205 ? -15.878 8.171 1.020 1.00 80.38 205 THR A O 1
ATOM 1451 N N . ALA A 1 206 ? -15.047 6.185 1.675 1.00 72.88 206 ALA A N 1
ATOM 1452 C CA . ALA A 1 206 ? -16.221 5.715 2.392 1.00 72.88 206 ALA A CA 1
ATOM 1453 C C . ALA A 1 206 ? -15.887 5.455 3.874 1.00 72.88 206 ALA A C 1
ATOM 1455 O O . ALA A 1 206 ? -14.747 5.130 4.213 1.00 72.88 206 ALA A O 1
ATOM 1456 N N . PRO A 1 207 ? -16.863 5.592 4.787 1.00 65.75 207 PRO A N 1
ATOM 1457 C CA . PRO A 1 207 ? -16.648 5.236 6.183 1.00 65.75 207 PRO A CA 1
ATOM 1458 C C . PRO A 1 207 ? -16.386 3.729 6.319 1.00 65.75 207 PRO A C 1
ATOM 1460 O O . PRO A 1 207 ? -17.014 2.914 5.643 1.00 65.75 207 PRO A O 1
ATOM 1463 N N . VAL A 1 208 ? -15.509 3.326 7.239 1.00 66.38 208 VAL A N 1
ATOM 1464 C CA . VAL A 1 208 ? -15.269 1.901 7.528 1.00 66.38 208 VAL A CA 1
ATOM 1465 C C . VAL A 1 208 ? -16.416 1.368 8.383 1.00 66.38 208 VAL A C 1
ATOM 1467 O O . VAL A 1 208 ? -16.743 1.935 9.425 1.00 66.38 208 VAL A O 1
ATOM 1470 N N . SER A 1 209 ? -17.107 0.323 7.921 1.00 60.59 209 SER A N 1
ATOM 1471 C CA . SER A 1 209 ? -18.110 -0.410 8.712 1.00 60.59 209 SER A CA 1
ATOM 1472 C C . SER A 1 209 ? -17.440 -1.487 9.528 1.00 60.59 209 SER A C 1
ATOM 1474 O O . SER A 1 209 ? -17.238 -2.594 9.047 1.00 60.59 209 SER A O 1
ATOM 1476 N N . ILE A 1 210 ? -17.177 -1.193 10.795 1.00 62.31 210 ILE A N 1
ATOM 1477 C CA . ILE A 1 210 ? -16.962 -2.245 11.784 1.00 62.31 210 ILE A CA 1
ATOM 1478 C C . ILE A 1 210 ? -18.347 -2.694 12.246 1.00 62.31 210 ILE A C 1
ATOM 1480 O O . ILE A 1 210 ? -18.873 -2.241 13.259 1.00 62.31 210 ILE A O 1
ATOM 1484 N N . GLY A 1 211 ? -18.999 -3.509 11.417 1.00 49.47 211 GLY A N 1
ATOM 1485 C CA . GLY A 1 211 ? -20.207 -4.208 11.833 1.00 49.47 211 GLY A CA 1
ATOM 1486 C C . GLY A 1 211 ? -19.830 -5.270 12.861 1.00 49.47 211 GLY A C 1
ATOM 1487 O O . GLY A 1 211 ? -18.873 -6.016 12.650 1.00 49.47 211 GLY A O 1
ATOM 1488 N N . ARG A 1 212 ? -20.569 -5.352 13.971 1.00 49.09 212 ARG A N 1
ATOM 1489 C CA . ARG A 1 212 ? -20.581 -6.575 14.780 1.00 49.09 212 ARG A CA 1
ATOM 1490 C C . ARG A 1 212 ? -21.264 -7.639 13.918 1.00 49.09 212 ARG A C 1
ATOM 1492 O O . ARG A 1 212 ? -22.481 -7.592 13.783 1.00 49.09 212 ARG A O 1
ATOM 1499 N N . SER A 1 213 ? -20.481 -8.496 13.261 1.00 49.38 213 SER A N 1
ATOM 1500 C CA . SER A 1 213 ? -20.989 -9.781 12.772 1.00 49.38 213 SER A CA 1
ATOM 1501 C C . SER A 1 213 ? -21.213 -10.698 13.961 1.00 49.38 213 SER A C 1
ATOM 1503 O O . SER A 1 213 ? -20.270 -10.734 14.801 1.00 49.38 213 SER A O 1
#

Radius of gyration: 30.53 Å; Cα contacts (8 Å, |Δi|>4): 310; chains: 1; bounding box: 94×89×52 Å